Protein AF-A0A0S8KM81-F1 (afdb_monomer)

Secondary structure (DSSP, 8-state):
------------S-EEE----EE--GGG-GGGTBTTBTTEEEHHHHHHHHHHHSS---TTTSPPPSEEEEEEEETSS--GGG--TT--SS--SSHHHHHHHHHHHHHHH-TT-EEEEEES-----STTHHHHHHHHHTTSEEEES---EEEE-TTS-EEEEEE-SSSS--EEEEEESEEEEEE-EE--TTHHHHHHHHT--B-TTS-BS-TT--SSSTT-STTEEE-STTTS---HHHHHHHHHHHHHHHHHHHHHTT--

Sequence (260 aa):
MQDKTTESKIDIDSLVIATGYEPFDPKENASYSYGKSSNIITGIEAEQQLAATGKITRPSDGLRPKRIAFIQCVGSRTEEVYRRPEDTDYCSAVCCAYALRMAQLIKHQNNESEVTVFYMDIQKFGKGFDDFYKKCKNSINFIRSRPYEIKQDNEGKLIVKFAQKGPESQVSEQQFDMVVLSVGIRPAKDTTALAETLLVPIDEYGFLGFKGASSLPDLQQDGIFAAGACESPKDIQSCMAQAEAVSAAVIRSLFGKHQT

Foldseek 3Di:
DDPPDDDDDDDDQFAEAAVAFDWQDCVVVVQACPVVAQQEAALVVQVVCCVVPVDDARPVPRHRWQEEEEAPQRQELQDPVRDDPSHYNHDLQCLLPSLLVSLVSSCVVPVSRAYEYEAQDRHADDPCRVVSVVVSVVRYHYANWHFRHWDADPVGWIWTWTFHDDPDRDIDIDTTNHYYYSTHIAADPCLVVVCVVVVFDAEPRSATADHPDPADDRRPDSRYHYADPSRHNDDPVRRVVRVVVVVVVSVCSVVVVPPD

Mean predicted aligned error: 6.24 Å

Radius of gyration: 21.54 Å; Cα contacts (8 Å, |Δi|>4): 439; chains: 1; bounding box: 49×58×67 Å

Nearest PDB structures (foldseek):
  5odr-assembly1_A  TM=9.088E-01  e=2.818E-24  Methanothermococcus thermolithotrophicus DSM 2095
  6tjr-assembly1_B  TM=9.274E-01  e=1.123E-22  Hyphomicrobium denitrificans
  7bke-assembly1_a  TM=8.952E-01  e=4.078E-22  Methanospirillum hungatei JF-1
  7bkd-assembly1_a  TM=8.896E-01  e=1.625E-20  Methanospirillum hungatei JF-1
  1cl0-assembly1_A  TM=4.800E-01  e=1.491E-07  Escherichia coli

Structure (mmCIF, N/CA/C/O backbone):
data_AF-A0A0S8KM81-F1
#
_entry.id   AF-A0A0S8KM81-F1
#
loop_
_atom_site.group_PDB
_atom_site.id
_atom_site.type_symbol
_atom_site.label_atom_id
_atom_site.label_alt_id
_atom_site.label_comp_id
_atom_site.label_asym_id
_atom_site.label_entity_id
_atom_site.label_seq_id
_atom_site.pdbx_PDB_ins_code
_atom_site.Cartn_x
_atom_site.Cartn_y
_atom_site.Cartn_z
_atom_site.occupancy
_atom_site.B_iso_or_equiv
_atom_site.auth_seq_id
_atom_site.auth_comp_id
_atom_site.auth_asym_id
_atom_site.auth_atom_id
_atom_site.pdbx_PDB_model_num
ATOM 1 N N . MET A 1 1 ? 7.707 -35.105 -4.669 1.00 45.25 1 MET A N 1
ATOM 2 C CA . MET A 1 1 ? 7.724 -34.909 -6.133 1.00 45.25 1 MET A CA 1
ATOM 3 C C . MET A 1 1 ? 8.901 -34.001 -6.422 1.00 45.25 1 MET A C 1
ATOM 5 O O . MET A 1 1 ? 8.948 -32.928 -5.846 1.00 45.25 1 MET A O 1
ATOM 9 N N . GLN A 1 2 ? 9.905 -34.478 -7.158 1.00 46.97 2 GLN A N 1
ATOM 10 C CA . GLN A 1 2 ? 11.003 -33.624 -7.617 1.00 46.97 2 GLN A CA 1
ATOM 11 C C . GLN A 1 2 ? 10.457 -32.770 -8.759 1.00 46.97 2 GLN A C 1
ATOM 13 O O . GLN A 1 2 ? 10.073 -33.330 -9.788 1.00 46.97 2 GLN A O 1
ATOM 18 N N . ASP A 1 3 ? 10.383 -31.456 -8.558 1.00 53.12 3 ASP A N 1
ATOM 19 C CA . ASP A 1 3 ? 10.166 -30.512 -9.651 1.00 53.12 3 ASP A CA 1
ATOM 20 C C . ASP A 1 3 ? 11.296 -30.703 -10.662 1.00 53.12 3 ASP A C 1
ATOM 22 O O . ASP A 1 3 ? 12.470 -30.478 -10.367 1.00 53.12 3 ASP A O 1
ATOM 26 N N . LYS A 1 4 ? 10.954 -31.201 -11.852 1.00 62.72 4 LYS A N 1
ATOM 27 C CA . LYS A 1 4 ? 11.887 -31.226 -12.974 1.00 62.72 4 LYS A CA 1
ATOM 28 C C . LYS A 1 4 ? 11.953 -29.812 -13.529 1.00 62.72 4 LYS A C 1
ATOM 30 O O . LYS A 1 4 ? 11.092 -29.423 -14.312 1.00 62.72 4 LYS A O 1
ATOM 35 N N . THR A 1 5 ? 12.974 -29.066 -13.130 1.00 74.81 5 THR A N 1
ATOM 36 C CA . THR A 1 5 ? 13.323 -27.794 -13.760 1.00 74.81 5 THR A CA 1
ATOM 37 C C . THR A 1 5 ? 13.660 -28.053 -15.226 1.00 74.81 5 THR A C 1
ATOM 39 O O . THR A 1 5 ? 14.629 -28.744 -15.539 1.00 74.81 5 THR A O 1
ATOM 42 N N . THR A 1 6 ? 12.830 -27.553 -16.136 1.00 82.56 6 THR A N 1
ATOM 43 C CA . THR A 1 6 ? 13.118 -27.528 -17.573 1.00 82.56 6 THR A CA 1
ATOM 44 C C . THR A 1 6 ? 13.792 -26.214 -17.923 1.00 82.56 6 THR A C 1
ATOM 46 O O . THR A 1 6 ? 13.197 -25.153 -17.751 1.00 82.56 6 THR A O 1
ATOM 49 N N . GLU A 1 7 ? 15.019 -26.289 -18.430 1.00 87.44 7 GLU A N 1
ATOM 50 C CA . GLU A 1 7 ? 15.740 -25.141 -18.975 1.00 87.44 7 GLU A CA 1
ATOM 51 C C . GLU A 1 7 ? 15.382 -24.946 -20.454 1.00 87.44 7 GLU A C 1
ATOM 53 O O . GLU A 1 7 ? 15.313 -25.905 -21.225 1.00 87.44 7 GLU A O 1
ATOM 58 N N . SER A 1 8 ? 15.167 -23.695 -20.861 1.00 89.69 8 SER A N 1
ATOM 59 C CA . SER A 1 8 ? 14.946 -23.316 -22.257 1.00 89.69 8 SER A CA 1
ATOM 60 C C . SER A 1 8 ? 15.785 -22.094 -22.603 1.00 89.69 8 SER A C 1
ATOM 62 O O . SER A 1 8 ? 15.778 -21.114 -21.860 1.00 89.69 8 SER A O 1
ATOM 64 N N . LYS A 1 9 ? 16.469 -22.134 -23.747 1.00 93.12 9 LYS A N 1
ATOM 65 C CA . LYS A 1 9 ? 17.202 -20.987 -24.287 1.00 93.12 9 LYS A CA 1
ATOM 66 C C . LYS A 1 9 ? 16.287 -20.182 -25.211 1.00 93.12 9 LYS A C 1
ATOM 68 O O . LYS A 1 9 ? 15.673 -20.759 -26.106 1.00 93.12 9 LYS A O 1
ATOM 73 N N . ILE A 1 10 ? 16.218 -18.871 -24.998 1.00 93.50 10 ILE A N 1
ATOM 74 C CA . ILE A 1 10 ? 15.471 -17.930 -25.838 1.00 93.50 10 ILE A CA 1
ATOM 75 C C . ILE A 1 10 ? 16.447 -16.837 -26.267 1.00 93.50 10 ILE A C 1
ATOM 77 O O . ILE A 1 10 ? 17.023 -16.163 -25.415 1.00 93.50 10 ILE A O 1
ATOM 81 N N . ASP A 1 11 ? 16.644 -16.683 -27.574 1.00 93.44 11 ASP A N 1
ATOM 82 C CA . ASP A 1 11 ? 17.423 -15.577 -28.126 1.00 93.44 11 ASP A CA 1
ATOM 83 C C . ASP A 1 11 ? 16.504 -14.346 -28.237 1.00 93.44 11 ASP A C 1
ATOM 85 O O . ASP A 1 11 ? 15.417 -14.430 -28.813 1.00 93.44 11 ASP A O 1
ATOM 89 N N . ILE A 1 12 ? 16.910 -13.224 -27.634 1.00 92.06 12 ILE A N 1
ATOM 90 C CA . ILE A 1 12 ? 16.132 -11.978 -27.580 1.00 92.06 12 ILE A CA 1
ATOM 91 C C . ILE A 1 12 ? 16.999 -10.778 -27.9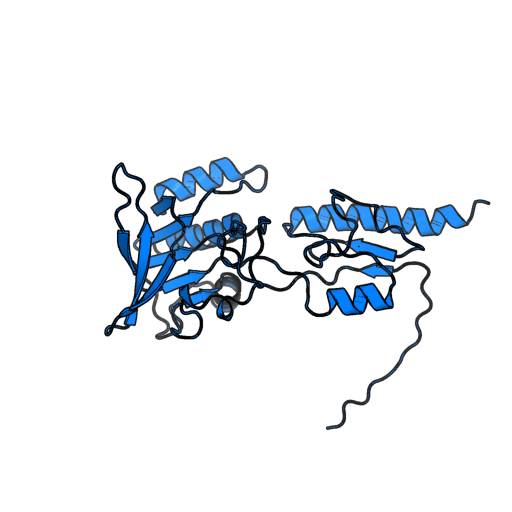67 1.00 92.06 12 ILE A C 1
ATOM 93 O O . ILE A 1 12 ? 18.167 -10.704 -27.593 1.00 92.06 12 ILE A O 1
ATOM 97 N N . ASP A 1 13 ? 16.404 -9.811 -28.663 1.00 89.75 13 ASP A N 1
ATOM 98 C CA . ASP A 1 13 ? 17.058 -8.541 -29.016 1.00 89.75 13 ASP A CA 1
ATOM 99 C C . ASP A 1 13 ? 16.840 -7.444 -27.963 1.00 89.75 13 ASP A C 1
ATOM 101 O O . ASP A 1 13 ? 17.523 -6.415 -27.953 1.00 89.75 13 ASP A O 1
ATOM 105 N N . SER A 1 14 ? 15.826 -7.608 -27.110 1.00 90.75 14 SER A N 1
ATOM 106 C CA . SER A 1 14 ? 15.482 -6.671 -26.042 1.00 90.75 14 SER A CA 1
ATOM 107 C C . SER A 1 14 ? 14.722 -7.363 -24.911 1.00 90.75 14 SER A C 1
ATOM 109 O O . SER A 1 14 ? 13.986 -8.322 -25.145 1.00 90.75 14 SER A O 1
ATOM 111 N N . LEU A 1 15 ? 14.871 -6.842 -23.692 1.00 91.94 15 LEU A N 1
ATOM 112 C CA . LEU A 1 15 ? 14.248 -7.347 -22.468 1.00 91.94 15 LEU A CA 1
ATOM 113 C C . LEU A 1 15 ? 13.475 -6.227 -21.767 1.00 91.94 15 LEU A C 1
ATOM 115 O O . LEU A 1 15 ? 14.030 -5.162 -21.522 1.00 91.94 15 LEU A O 1
ATOM 119 N N . VAL A 1 16 ? 12.217 -6.473 -21.395 1.00 92.50 16 VAL A N 1
ATOM 120 C CA . VAL A 1 16 ? 11.418 -5.543 -20.580 1.00 92.50 16 VAL A CA 1
ATOM 121 C C . VAL A 1 16 ? 11.161 -6.158 -19.210 1.00 92.50 16 VAL A C 1
ATOM 123 O O . VAL A 1 16 ? 10.524 -7.205 -19.102 1.00 92.50 16 VAL A O 1
ATOM 126 N N . ILE A 1 17 ? 11.626 -5.489 -18.160 1.00 93.12 17 ILE A N 1
ATOM 127 C CA . ILE A 1 17 ? 11.404 -5.868 -16.770 1.00 93.12 17 ILE A CA 1
ATOM 128 C C . ILE A 1 17 ? 10.133 -5.175 -16.275 1.00 93.12 17 ILE A C 1
ATOM 130 O O . ILE A 1 17 ? 10.083 -3.956 -16.148 1.00 93.12 17 ILE A O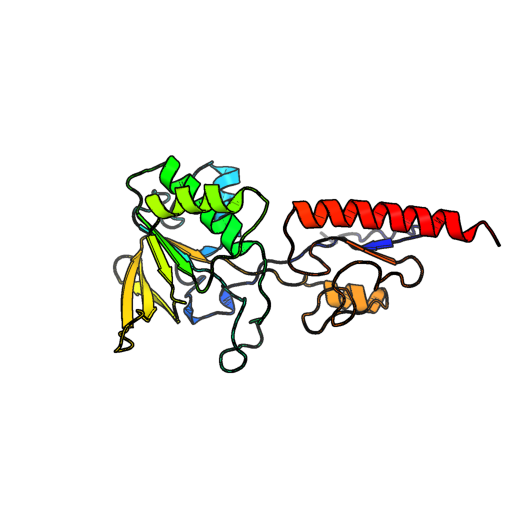 1
ATOM 134 N N . ALA A 1 18 ? 9.096 -5.960 -15.994 1.00 94.19 18 ALA A N 1
ATOM 135 C CA . ALA A 1 18 ? 7.820 -5.479 -15.461 1.00 94.19 18 ALA A CA 1
ATOM 136 C C . ALA A 1 18 ? 7.367 -6.344 -14.273 1.00 94.19 18 ALA A C 1
ATOM 138 O O . ALA A 1 18 ? 6.208 -6.742 -14.169 1.00 94.19 18 ALA A O 1
ATOM 139 N N . THR A 1 19 ? 8.308 -6.674 -13.383 1.00 95.00 19 THR A N 1
ATOM 140 C CA . THR A 1 19 ? 8.118 -7.593 -12.244 1.00 95.00 19 THR A CA 1
ATOM 141 C C . THR A 1 19 ? 7.256 -7.017 -11.119 1.00 95.00 19 THR A C 1
ATOM 143 O O . THR A 1 19 ? 6.877 -7.738 -10.199 1.00 95.00 19 THR A O 1
ATOM 146 N N . GLY A 1 20 ? 6.891 -5.737 -11.203 1.00 94.69 20 GLY A N 1
ATOM 147 C CA . GLY A 1 20 ? 5.966 -5.109 -10.271 1.00 94.69 20 GLY A CA 1
ATOM 148 C C . GLY A 1 20 ? 6.594 -4.844 -8.906 1.00 94.69 20 GLY A C 1
ATOM 149 O O . GLY A 1 20 ? 7.664 -4.251 -8.819 1.00 94.69 20 GLY A O 1
ATOM 150 N N . TYR A 1 21 ? 5.874 -5.196 -7.845 1.00 95.94 21 TYR A N 1
ATOM 151 C CA . TYR A 1 21 ? 6.196 -4.802 -6.478 1.00 95.94 21 TYR A CA 1
ATOM 152 C C . TYR A 1 21 ? 5.656 -5.809 -5.458 1.00 95.94 21 TYR A C 1
ATOM 154 O O . TYR A 1 21 ? 4.810 -6.640 -5.788 1.00 95.94 21 TYR A O 1
ATOM 162 N N . GLU A 1 22 ? 6.071 -5.666 -4.199 1.00 95.81 22 GLU A N 1
ATOM 163 C CA . GLU A 1 22 ? 5.476 -6.364 -3.057 1.00 95.81 22 GLU A CA 1
ATOM 164 C C . GLU A 1 22 ? 4.865 -5.386 -2.040 1.00 95.81 22 GLU A C 1
ATOM 166 O O . GLU A 1 22 ? 5.382 -4.282 -1.840 1.00 95.81 22 GLU A O 1
ATOM 171 N N . PRO A 1 23 ? 3.740 -5.733 -1.390 1.00 95.94 23 PRO A N 1
ATOM 172 C CA . PRO A 1 23 ? 3.225 -4.934 -0.287 1.00 95.94 23 PRO A CA 1
ATOM 173 C C . PRO A 1 23 ? 4.174 -5.022 0.913 1.00 95.94 23 PRO A C 1
ATOM 175 O O . PRO A 1 23 ? 4.684 -6.091 1.234 1.00 95.94 23 PRO A O 1
ATOM 178 N N . PHE A 1 24 ? 4.361 -3.906 1.615 1.00 95.62 24 PHE A N 1
ATOM 179 C CA . PHE A 1 24 ? 5.051 -3.894 2.905 1.00 95.62 24 PHE A CA 1
ATOM 180 C C . PHE A 1 24 ? 4.386 -4.868 3.894 1.00 95.62 24 PHE A C 1
ATOM 182 O O . PHE A 1 24 ? 3.161 -4.822 4.042 1.00 95.62 24 PHE A O 1
ATOM 189 N N . ASP A 1 25 ? 5.174 -5.698 4.590 1.00 94.62 25 ASP A N 1
ATOM 190 C CA . ASP A 1 25 ? 4.676 -6.601 5.635 1.00 94.62 25 ASP A CA 1
ATOM 191 C C . ASP A 1 25 ? 4.553 -5.848 6.975 1.00 94.62 25 ASP A C 1
ATOM 193 O O . ASP A 1 25 ? 5.555 -5.546 7.626 1.00 94.62 25 ASP A O 1
ATOM 197 N N . PRO A 1 26 ? 3.331 -5.565 7.469 1.00 93.56 26 PRO A N 1
ATOM 198 C CA . PRO A 1 26 ? 3.171 -4.860 8.730 1.00 93.56 26 PRO A CA 1
ATOM 199 C C . PRO A 1 26 ? 3.613 -5.654 9.960 1.00 93.56 26 PRO A C 1
ATOM 201 O O . PRO A 1 26 ? 3.628 -5.067 11.042 1.00 93.56 26 PRO A O 1
ATOM 204 N N . LYS A 1 27 ? 3.973 -6.944 9.845 1.00 92.06 27 LYS A N 1
ATOM 205 C CA . LYS A 1 27 ? 4.568 -7.704 10.961 1.00 92.06 27 LYS A CA 1
ATOM 206 C C . LYS A 1 27 ? 5.894 -7.107 11.411 1.00 92.06 27 LYS A C 1
ATOM 208 O O . LYS A 1 27 ? 6.229 -7.213 12.588 1.00 92.06 27 LYS A O 1
ATOM 213 N N . GLU A 1 28 ? 6.603 -6.451 10.500 1.00 86.06 28 GLU A N 1
ATOM 214 C CA . GLU A 1 28 ? 7.842 -5.732 10.792 1.00 86.06 28 GLU A CA 1
ATOM 215 C C . GLU A 1 28 ? 7.558 -4.556 11.754 1.00 86.06 28 GLU A C 1
ATOM 217 O O . GLU A 1 28 ? 8.336 -4.255 12.656 1.00 86.06 28 GLU A O 1
ATOM 222 N N . ASN A 1 29 ? 6.342 -3.992 11.709 1.00 84.12 29 ASN A N 1
ATOM 223 C CA . ASN A 1 29 ? 5.883 -2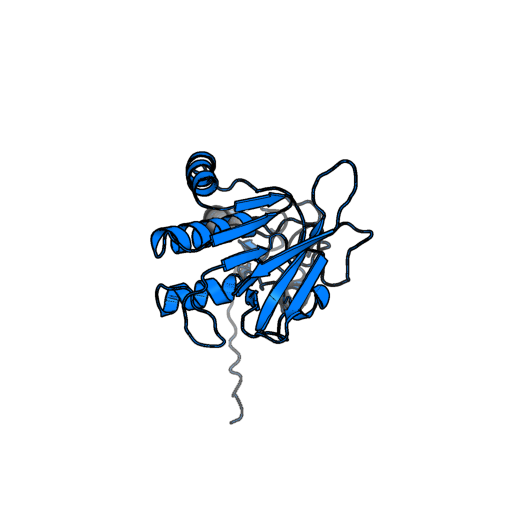.968 12.641 1.00 84.12 29 ASN A CA 1
ATOM 224 C C . ASN A 1 29 ? 5.112 -3.535 13.850 1.00 84.12 29 ASN A C 1
ATOM 226 O O . ASN A 1 29 ? 3.876 -3.538 13.887 1.00 84.12 29 ASN A O 1
ATOM 230 N N . ALA A 1 30 ? 5.843 -3.892 14.909 1.00 82.88 30 ALA A N 1
ATOM 231 C CA . ALA A 1 30 ? 5.258 -4.418 16.147 1.00 82.88 30 ALA A CA 1
ATOM 232 C C . ALA A 1 30 ? 4.187 -3.510 16.796 1.00 82.88 30 ALA A C 1
ATOM 234 O O . ALA A 1 30 ? 3.270 -4.024 17.443 1.00 82.88 30 ALA A O 1
ATOM 235 N N . SER A 1 31 ? 4.265 -2.185 16.611 1.00 86.00 31 SER A N 1
ATOM 236 C CA . SER A 1 31 ? 3.341 -1.212 17.214 1.00 86.00 31 SER A CA 1
ATOM 237 C C . SER A 1 31 ? 1.919 -1.283 16.654 1.00 86.00 31 SER A C 1
ATOM 239 O O . SER A 1 31 ? 0.980 -0.830 17.308 1.00 86.00 31 SER A O 1
ATOM 241 N N . TYR A 1 32 ? 1.735 -1.852 15.460 1.00 92.75 32 TYR A N 1
ATOM 242 C CA . TYR A 1 32 ? 0.411 -2.039 14.861 1.00 92.75 32 TYR A CA 1
ATOM 243 C C . TYR A 1 32 ? -0.214 -3.395 15.165 1.00 92.75 32 TYR A C 1
ATOM 245 O O . TYR A 1 32 ? -1.344 -3.628 14.751 1.00 92.75 32 TYR A O 1
ATOM 253 N N . SER A 1 33 ? 0.466 -4.262 15.923 1.00 92.50 33 SER A N 1
ATOM 254 C CA . SER A 1 33 ? -0.074 -5.547 16.391 1.00 92.50 33 SER A CA 1
ATOM 255 C C . SER A 1 33 ? -0.640 -6.444 15.276 1.00 92.50 33 SER A C 1
ATOM 257 O O . SER A 1 33 ? -1.460 -7.326 15.539 1.00 92.50 33 SER A O 1
ATOM 259 N N . TYR A 1 34 ? -0.198 -6.251 14.031 1.00 95.56 34 TYR A N 1
ATOM 260 C CA . TYR A 1 34 ? -0.611 -7.080 12.906 1.00 95.56 34 TYR A CA 1
ATOM 261 C C . TYR A 1 34 ? -0.168 -8.533 13.131 1.00 95.56 34 TYR A C 1
ATOM 263 O O . TYR A 1 34 ? 0.930 -8.795 13.623 1.00 95.56 34 TYR A O 1
ATOM 271 N N . GLY A 1 35 ? -1.064 -9.483 12.860 1.00 93.19 35 GLY A N 1
ATOM 272 C CA . GLY A 1 35 ? -0.881 -10.899 13.198 1.00 93.19 35 GLY A CA 1
ATOM 273 C C . GLY A 1 35 ? -1.161 -11.269 14.664 1.00 93.19 35 GLY A C 1
ATOM 274 O O . GLY A 1 35 ? -1.281 -12.455 14.956 1.00 93.19 35 GLY A O 1
ATOM 275 N N . LYS A 1 36 ? -1.320 -10.300 15.581 1.00 92.81 36 LYS A N 1
ATOM 276 C CA . LYS A 1 36 ? -1.772 -10.562 16.967 1.00 92.81 36 LYS A CA 1
ATOM 277 C C . LYS A 1 36 ? -3.294 -10.540 17.106 1.00 92.81 36 LYS A C 1
ATOM 279 O O . LYS A 1 36 ? -3.831 -11.175 18.005 1.00 92.81 36 LYS A O 1
ATOM 284 N N . SER A 1 37 ? -3.975 -9.820 16.217 1.00 93.44 37 SER A N 1
ATOM 285 C CA . SER A 1 37 ? -5.433 -9.784 16.118 1.00 93.44 37 SER A CA 1
ATOM 286 C C . SER A 1 37 ? -5.863 -10.080 14.689 1.00 93.44 37 SER A C 1
ATOM 288 O O . SER A 1 37 ? -5.323 -9.492 13.754 1.00 93.44 37 SER A O 1
ATOM 290 N N . SER A 1 38 ? -6.864 -10.942 14.513 1.00 95.19 38 SER A N 1
ATOM 291 C CA . SER A 1 38 ? -7.424 -11.259 13.194 1.00 95.19 38 SER A CA 1
ATOM 292 C C . SER A 1 38 ? -8.226 -10.107 12.582 1.00 95.19 38 SER A C 1
ATOM 294 O O . SER A 1 38 ? -8.454 -10.098 11.379 1.00 95.19 38 SER A O 1
ATOM 296 N N . ASN A 1 39 ? -8.630 -9.112 13.381 1.00 97.25 39 ASN A N 1
ATOM 297 C CA . ASN A 1 39 ? -9.385 -7.947 12.905 1.00 97.25 39 ASN A CA 1
ATOM 298 C C . ASN A 1 39 ? -8.500 -6.771 12.465 1.00 97.25 39 ASN A C 1
ATOM 300 O O . ASN A 1 39 ? -9.017 -5.703 12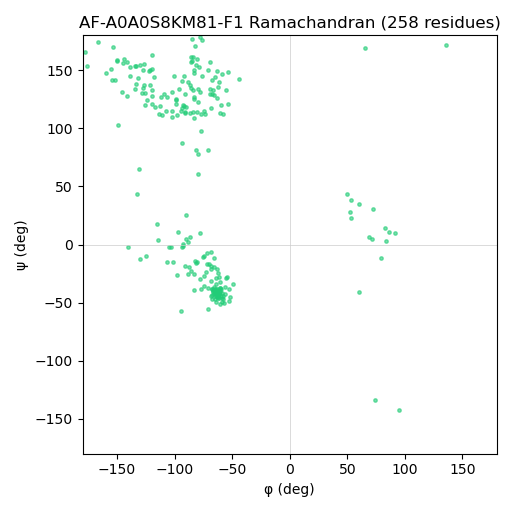.128 1.00 97.25 39 ASN A O 1
ATOM 304 N N . ILE A 1 40 ? -7.178 -6.956 12.465 1.00 98.12 40 ILE A N 1
ATOM 305 C CA . ILE A 1 40 ? -6.223 -6.031 11.856 1.00 98.12 40 ILE A CA 1
ATOM 306 C C . ILE A 1 40 ? -5.808 -6.652 10.528 1.00 98.12 40 ILE A C 1
ATOM 308 O O . ILE A 1 40 ? -5.100 -7.655 10.517 1.00 98.12 40 ILE A O 1
ATOM 312 N N . ILE A 1 41 ? -6.248 -6.052 9.426 1.00 98.06 41 ILE A N 1
ATOM 313 C CA . ILE A 1 41 ? -5.916 -6.510 8.076 1.00 98.06 41 ILE A CA 1
ATOM 314 C C . ILE A 1 41 ? -5.187 -5.422 7.300 1.00 98.06 41 ILE A C 1
ATOM 316 O O . ILE A 1 41 ? -5.232 -4.242 7.643 1.00 98.06 41 ILE A O 1
ATOM 320 N N . THR A 1 42 ? -4.531 -5.805 6.225 1.00 98.50 42 THR A N 1
ATOM 321 C CA . THR A 1 42 ? -3.935 -4.907 5.243 1.00 98.50 42 THR A CA 1
ATOM 322 C C . THR A 1 42 ? -4.960 -4.453 4.208 1.00 98.50 42 THR A C 1
ATOM 324 O O . THR A 1 42 ? -6.000 -5.078 3.993 1.00 98.50 42 THR A O 1
ATOM 327 N N . GLY A 1 43 ? -4.652 -3.356 3.515 1.00 97.75 43 GLY A N 1
ATOM 328 C CA . GLY A 1 43 ? -5.444 -2.905 2.373 1.00 97.75 43 GLY A CA 1
ATOM 329 C C . GLY A 1 43 ? -5.572 -3.975 1.284 1.00 97.75 43 GLY A C 1
ATOM 330 O O . GLY A 1 43 ? -6.643 -4.109 0.707 1.00 97.75 43 GLY A O 1
ATOM 331 N N . ILE A 1 44 ? -4.529 -4.778 1.040 1.00 96.69 44 ILE A N 1
ATOM 332 C CA . ILE A 1 44 ? -4.578 -5.832 0.018 1.00 96.69 44 ILE A CA 1
ATOM 333 C C . ILE A 1 44 ? -5.483 -7.002 0.430 1.00 96.69 44 ILE A C 1
ATOM 335 O O . ILE A 1 44 ? -6.242 -7.496 -0.398 1.00 96.69 44 ILE A O 1
ATOM 339 N N . GLU A 1 45 ? -5.496 -7.388 1.708 1.00 97.88 45 GLU A N 1
ATOM 340 C CA . GLU A 1 45 ? -6.441 -8.387 2.230 1.00 97.88 45 GLU A CA 1
ATOM 341 C C . GLU A 1 45 ? -7.889 -7.877 2.172 1.00 97.88 45 GLU A C 1
ATOM 343 O O . GLU A 1 45 ? -8.802 -8.625 1.820 1.00 97.88 45 GLU A O 1
ATOM 348 N N . ALA A 1 46 ? -8.107 -6.585 2.445 1.00 97.56 46 ALA A N 1
ATOM 349 C CA . ALA A 1 46 ? -9.418 -5.954 2.296 1.00 97.56 46 ALA A CA 1
ATOM 350 C C . ALA A 1 46 ? -9.895 -5.980 0.832 1.00 97.56 46 ALA A C 1
ATOM 352 O O . ALA A 1 46 ? -11.048 -6.320 0.560 1.00 97.56 46 ALA A O 1
ATOM 353 N N . GLU A 1 47 ? -9.009 -5.668 -0.119 1.00 96.62 47 GLU A N 1
ATOM 354 C CA . GLU A 1 47 ? -9.291 -5.766 -1.557 1.00 96.62 47 GLU A CA 1
ATOM 355 C C . GLU A 1 47 ? -9.604 -7.204 -1.983 1.00 96.62 47 GLU A C 1
ATOM 357 O O . GLU A 1 47 ? -10.563 -7.426 -2.719 1.00 96.62 47 GLU A O 1
ATOM 362 N N . GLN A 1 48 ? -8.857 -8.196 -1.492 1.00 96.69 48 GLN A N 1
ATOM 363 C CA . GLN A 1 48 ? -9.127 -9.611 -1.767 1.00 96.69 48 GLN A CA 1
ATOM 364 C C . GLN A 1 48 ? -10.506 -10.034 -1.245 1.00 96.69 48 GLN A C 1
ATOM 366 O O . GLN A 1 48 ? -11.259 -10.706 -1.952 1.00 96.69 48 GLN A O 1
ATOM 371 N N . GLN A 1 49 ? -10.880 -9.597 -0.040 1.00 95.44 49 GLN A N 1
ATOM 372 C CA . GLN A 1 49 ? -12.201 -9.864 0.526 1.00 95.44 49 GLN A CA 1
ATOM 373 C C . GLN A 1 49 ? -13.320 -9.220 -0.307 1.00 95.44 49 GLN A C 1
ATOM 375 O O . GLN A 1 49 ? -14.340 -9.861 -0.588 1.00 95.44 49 GLN A O 1
ATOM 380 N N . LEU A 1 50 ? -13.114 -7.975 -0.745 1.00 94.50 50 LEU A N 1
ATOM 381 C CA . LEU A 1 50 ? -14.026 -7.264 -1.638 1.00 94.50 50 LEU A CA 1
ATOM 382 C C . LEU A 1 50 ? -14.149 -7.949 -2.999 1.00 94.50 50 LEU A C 1
ATOM 384 O O . LEU A 1 50 ? -15.261 -8.081 -3.501 1.00 94.50 50 LEU A O 1
ATOM 388 N N . ALA A 1 51 ? -13.047 -8.411 -3.584 1.00 94.88 51 ALA A N 1
ATOM 389 C CA . ALA A 1 51 ? -13.058 -9.122 -4.857 1.00 94.88 51 ALA A CA 1
ATOM 390 C C . ALA A 1 51 ? -13.809 -10.458 -4.753 1.00 94.88 51 ALA A C 1
ATOM 392 O O . ALA A 1 51 ? -14.586 -10.799 -5.641 1.00 94.88 51 ALA A O 1
ATOM 393 N N . ALA A 1 52 ? -13.619 -11.191 -3.653 1.00 95.38 52 ALA A N 1
ATOM 394 C CA . ALA A 1 52 ? -14.232 -12.500 -3.453 1.00 95.38 52 ALA A CA 1
ATOM 395 C C . ALA A 1 52 ? -15.720 -12.429 -3.073 1.00 95.38 52 ALA A C 1
ATOM 397 O O . ALA A 1 52 ? -16.512 -13.265 -3.499 1.00 95.38 52 ALA A O 1
ATOM 398 N N . THR A 1 53 ? -16.112 -11.458 -2.243 1.00 92.75 53 THR A N 1
ATOM 399 C CA . THR A 1 53 ? -17.445 -11.447 -1.601 1.00 92.75 53 THR A CA 1
ATOM 400 C C . THR A 1 53 ? -18.251 -10.175 -1.848 1.00 92.75 53 THR A C 1
ATOM 402 O O . THR A 1 53 ? -19.428 -10.096 -1.485 1.00 92.75 53 THR A O 1
ATOM 405 N N . GLY A 1 54 ? -17.623 -9.148 -2.419 1.00 91.69 54 GLY A N 1
ATOM 406 C CA . GLY A 1 54 ? -18.203 -7.822 -2.582 1.00 91.69 54 GLY A CA 1
ATOM 407 C C . GLY A 1 54 ? -18.399 -7.056 -1.274 1.00 91.69 54 GLY A C 1
ATOM 408 O O . GLY A 1 54 ? -19.028 -6.004 -1.309 1.00 91.69 54 GLY A O 1
ATOM 409 N N . LYS A 1 55 ? -17.938 -7.551 -0.117 1.00 91.06 55 LYS A N 1
ATOM 410 C CA . LYS A 1 55 ? -18.197 -6.950 1.204 1.00 91.06 55 LYS A CA 1
ATOM 411 C C . LYS A 1 55 ? -16.942 -6.979 2.072 1.00 91.06 55 LYS A C 1
ATOM 413 O O . LYS A 1 55 ? -16.124 -7.877 1.934 1.00 91.06 55 LYS A O 1
ATOM 418 N N . ILE A 1 56 ? -16.838 -6.028 3.002 1.00 93.88 56 ILE A N 1
ATOM 419 C CA . ILE A 1 56 ? -15.838 -6.070 4.076 1.00 93.88 56 ILE A CA 1
ATOM 420 C C . ILE A 1 56 ? -16.492 -6.609 5.348 1.00 93.88 56 ILE A C 1
ATOM 422 O O . ILE A 1 56 ? -17.515 -6.085 5.804 1.00 93.88 56 ILE A O 1
ATOM 426 N N . THR A 1 57 ? -15.905 -7.657 5.918 1.00 95.31 57 THR A N 1
ATOM 427 C CA . THR A 1 57 ? -16.331 -8.265 7.184 1.00 95.31 57 THR A CA 1
ATOM 428 C C . THR A 1 57 ? -15.130 -8.538 8.076 1.00 95.31 57 THR A C 1
ATOM 430 O O . THR A 1 57 ? -14.011 -8.723 7.600 1.00 95.31 57 THR A O 1
ATOM 433 N N . ARG A 1 58 ? -15.359 -8.563 9.389 1.00 95.62 58 ARG A N 1
ATOM 434 C CA . ARG A 1 58 ? -14.335 -8.927 10.364 1.00 95.62 58 ARG A CA 1
ATOM 435 C C . ARG A 1 58 ? -13.891 -10.376 10.145 1.00 95.62 58 ARG A C 1
ATOM 437 O O . ARG A 1 58 ? -14.750 -11.260 10.180 1.00 95.62 58 ARG A O 1
ATOM 444 N N . PRO A 1 59 ? -12.589 -10.657 9.982 1.00 95.19 59 PRO A N 1
ATOM 445 C CA . PRO A 1 59 ? -12.115 -12.032 9.851 1.00 95.19 59 PRO A CA 1
ATOM 446 C C . PRO A 1 59 ? -12.381 -12.896 11.089 1.00 95.19 59 PRO A C 1
ATOM 448 O O . PRO A 1 59 ? -12.485 -14.111 10.958 1.00 95.19 59 PRO A O 1
ATOM 451 N N . SER A 1 60 ? -12.518 -12.300 12.281 1.00 95.38 60 SER A N 1
ATOM 452 C CA . SER A 1 60 ? -12.750 -13.059 13.517 1.00 95.38 60 SER A CA 1
ATOM 453 C C . SER A 1 60 ? -14.097 -13.786 13.569 1.00 95.38 60 SER A C 1
ATOM 455 O O . SER A 1 60 ? -14.181 -14.856 14.160 1.00 95.38 60 SER A O 1
ATOM 457 N N . ASP A 1 61 ? -15.159 -13.183 13.024 1.00 94.62 61 ASP A N 1
ATOM 458 C CA . ASP A 1 61 ? -16.544 -13.653 13.197 1.00 94.62 61 ASP A CA 1
ATOM 459 C C . ASP A 1 61 ? -17.414 -13.540 11.930 1.00 94.62 61 ASP A C 1
ATOM 461 O O . ASP A 1 61 ? -18.579 -13.935 11.940 1.00 94.62 61 ASP A O 1
ATOM 465 N N . GLY A 1 62 ? -16.878 -12.999 10.832 1.00 94.44 62 GLY A N 1
ATOM 466 C CA . GLY A 1 62 ? -17.594 -12.810 9.571 1.00 94.44 62 GLY A CA 1
ATOM 467 C C . GLY A 1 62 ? -18.659 -11.710 9.601 1.00 94.44 62 GLY A C 1
ATOM 468 O O . GLY A 1 62 ? -19.361 -11.510 8.606 1.00 94.44 62 GLY A O 1
ATOM 469 N N . LEU A 1 63 ? -18.793 -10.968 10.702 1.00 94.00 63 LEU A N 1
ATOM 470 C CA . LEU A 1 63 ? -19.794 -9.917 10.841 1.00 94.00 63 LEU A CA 1
ATOM 471 C C . LEU A 1 63 ? -19.299 -8.592 10.255 1.00 94.00 63 LEU A C 1
ATOM 473 O O . LEU A 1 63 ? -18.103 -8.320 10.134 1.00 94.00 63 LEU A O 1
ATOM 477 N N . ARG A 1 64 ? -20.243 -7.713 9.906 1.00 93.62 64 ARG A N 1
ATOM 478 C CA . ARG A 1 64 ? -19.911 -6.362 9.443 1.00 93.62 64 ARG A CA 1
ATOM 479 C C . ARG A 1 64 ? -19.345 -5.524 10.600 1.00 93.62 64 ARG A C 1
ATOM 481 O O . ARG A 1 64 ? -19.983 -5.448 11.656 1.00 93.62 64 ARG A O 1
ATOM 488 N N . PRO A 1 65 ? -18.187 -4.867 10.426 1.00 95.00 65 PRO A N 1
ATOM 489 C CA . PRO A 1 65 ? -17.683 -3.916 11.408 1.00 95.00 65 PRO A CA 1
ATOM 490 C C . PRO A 1 65 ? -18.554 -2.650 11.447 1.00 95.00 65 PRO A C 1
ATOM 492 O O . PRO A 1 65 ? -18.907 -2.084 10.408 1.00 95.00 65 PRO A O 1
ATOM 495 N N . LYS A 1 66 ? -18.912 -2.204 12.657 1.00 96.19 66 LYS A N 1
ATOM 496 C CA . LYS A 1 66 ? -19.623 -0.939 12.877 1.00 96.19 66 LYS A CA 1
ATOM 497 C C . LYS A 1 66 ? -18.639 0.224 12.906 1.00 96.19 66 LYS A C 1
ATOM 499 O O . LYS A 1 66 ? -18.946 1.261 12.339 1.00 96.19 66 LYS A O 1
ATOM 504 N N . ARG A 1 67 ? -17.461 0.038 13.512 1.00 98.06 67 ARG A N 1
ATOM 505 C CA . ARG A 1 67 ? -16.395 1.051 13.605 1.00 98.06 67 ARG A CA 1
ATOM 506 C C . ARG A 1 67 ? -15.116 0.554 12.942 1.00 98.06 67 ARG A C 1
ATOM 508 O O . ARG A 1 67 ? -14.578 -0.475 13.349 1.00 98.06 67 ARG A O 1
ATOM 515 N N . ILE A 1 68 ? -14.631 1.274 11.933 1.00 98.38 68 ILE A N 1
ATOM 516 C CA . ILE A 1 68 ? -13.497 0.864 11.093 1.00 98.38 68 ILE A CA 1
ATOM 517 C C . ILE A 1 68 ? -12.467 1.987 11.049 1.00 98.38 68 ILE A C 1
ATOM 519 O O . ILE A 1 68 ? -12.813 3.131 10.749 1.00 98.38 68 ILE A O 1
ATOM 523 N N . ALA A 1 69 ? -11.203 1.656 11.293 1.00 98.62 69 ALA A N 1
ATOM 524 C CA . ALA A 1 69 ? -10.093 2.591 11.147 1.00 98.62 69 ALA A CA 1
ATOM 525 C C . ALA A 1 69 ? -9.223 2.233 9.939 1.00 98.62 69 ALA A C 1
ATOM 527 O O . ALA A 1 69 ? -8.752 1.108 9.831 1.00 98.62 69 ALA A O 1
ATOM 528 N N . PHE A 1 70 ? -8.947 3.201 9.069 1.00 98.62 70 PHE A N 1
ATOM 529 C CA . PHE A 1 70 ? -7.894 3.115 8.060 1.00 98.62 70 PHE A CA 1
ATOM 530 C C . PHE A 1 70 ? -6.658 3.857 8.558 1.00 98.62 70 PHE A C 1
ATOM 532 O O . PHE A 1 70 ? -6.736 5.051 8.854 1.00 98.62 70 PHE A O 1
ATOM 539 N N . ILE A 1 71 ? -5.513 3.177 8.614 1.00 98.31 71 ILE A N 1
ATOM 540 C CA . ILE A 1 71 ? -4.237 3.782 9.014 1.00 98.31 71 ILE A CA 1
ATOM 541 C C . ILE A 1 71 ? -3.406 4.041 7.763 1.00 98.31 71 ILE A C 1
ATOM 543 O O . ILE A 1 71 ? -3.035 3.094 7.073 1.00 98.31 71 ILE A O 1
ATOM 547 N N . GLN A 1 72 ? -3.137 5.309 7.446 1.00 97.94 72 GLN A N 1
ATOM 548 C CA . GLN A 1 72 ? -2.320 5.681 6.291 1.00 97.94 72 GLN A CA 1
ATOM 549 C C . GLN A 1 72 ? -0.820 5.562 6.573 1.00 97.94 72 GLN A C 1
ATOM 551 O O . GLN A 1 72 ? -0.380 5.643 7.718 1.00 97.94 72 GLN A O 1
ATOM 556 N N . CYS A 1 73 ? -0.035 5.469 5.495 1.00 96.00 73 CYS A N 1
ATOM 557 C CA . CYS A 1 73 ? 1.433 5.496 5.531 1.00 96.00 73 CYS A CA 1
ATOM 558 C C . CYS A 1 73 ? 2.058 4.357 6.363 1.00 96.00 73 CYS A C 1
ATOM 560 O O . CYS A 1 73 ? 3.085 4.546 7.013 1.00 96.00 73 CYS A O 1
ATOM 562 N N . VAL A 1 74 ? 1.454 3.165 6.354 1.00 95.62 74 VAL A N 1
ATOM 563 C CA . VAL A 1 74 ? 2.027 1.997 7.036 1.00 95.62 74 VAL A CA 1
ATOM 564 C C . VAL A 1 74 ? 3.216 1.493 6.215 1.00 95.62 74 VAL A C 1
ATOM 566 O O . VAL A 1 74 ? 3.037 1.043 5.086 1.00 95.62 74 VAL A O 1
ATOM 569 N N . GLY A 1 75 ? 4.430 1.624 6.755 1.00 93.50 75 GLY A N 1
ATOM 570 C CA . GLY A 1 75 ? 5.669 1.349 6.019 1.00 93.50 75 GLY A CA 1
ATOM 571 C C . GLY A 1 75 ? 5.987 2.412 4.958 1.00 93.50 75 GLY A C 1
ATOM 572 O O . GLY A 1 75 ? 6.526 2.100 3.901 1.00 93.50 75 GLY A O 1
ATOM 573 N N . SER A 1 76 ? 5.599 3.673 5.143 1.00 94.75 76 SER A N 1
ATOM 574 C CA . SER A 1 76 ? 5.960 4.763 4.221 1.00 94.75 76 SER A CA 1
ATOM 575 C C . SER A 1 76 ? 6.054 6.089 4.960 1.00 94.75 76 SER A C 1
ATOM 577 O O . SER A 1 76 ? 5.406 6.265 5.993 1.00 94.75 76 SER A O 1
ATOM 579 N N . ARG A 1 77 ? 6.777 7.057 4.388 1.00 93.75 77 ARG A N 1
ATOM 580 C CA . ARG A 1 77 ? 6.921 8.417 4.935 1.00 93.75 77 ARG A CA 1
ATOM 581 C C . ARG A 1 77 ? 7.307 8.430 6.422 1.00 93.75 77 ARG A C 1
ATOM 583 O O . ARG A 1 77 ? 6.721 9.166 7.216 1.00 93.75 77 ARG A O 1
ATOM 590 N N . THR A 1 78 ? 8.248 7.577 6.816 1.00 86.88 78 THR A N 1
ATOM 591 C CA . THR A 1 78 ? 8.806 7.561 8.171 1.00 86.88 78 THR A CA 1
ATOM 592 C C . THR A 1 78 ? 10.056 8.438 8.219 1.00 86.88 78 THR A C 1
ATOM 594 O O . THR A 1 78 ? 11.024 8.209 7.490 1.00 86.88 78 THR A O 1
ATOM 597 N N . GLU A 1 79 ? 10.013 9.466 9.069 1.00 81.88 79 GLU A N 1
ATOM 598 C CA . GLU A 1 79 ? 11.144 10.369 9.299 1.00 81.88 79 GLU A CA 1
ATOM 599 C C . GLU A 1 79 ? 12.367 9.599 9.788 1.00 81.88 79 GLU A C 1
ATOM 601 O O . GLU A 1 79 ? 12.229 8.618 10.511 1.00 81.88 79 GLU A O 1
ATOM 606 N N . GLU A 1 80 ? 13.559 10.061 9.409 1.00 82.69 80 GLU A N 1
ATOM 607 C CA . GLU A 1 80 ? 14.834 9.388 9.686 1.00 82.69 80 GLU A CA 1
ATOM 608 C C . GLU A 1 80 ? 15.011 9.026 11.169 1.00 82.69 80 GLU A C 1
ATOM 610 O O . GLU A 1 80 ? 15.322 7.884 11.487 1.00 82.69 80 GLU A O 1
ATOM 615 N N . VAL A 1 81 ? 14.696 9.953 12.080 1.00 81.81 81 VAL A N 1
ATOM 616 C CA . VAL A 1 81 ? 14.802 9.747 13.538 1.00 81.81 81 VAL A CA 1
ATOM 617 C C . VAL A 1 81 ? 13.884 8.638 14.079 1.00 81.81 81 VAL A C 1
ATOM 619 O O . VAL A 1 81 ? 14.136 8.090 15.150 1.00 81.81 81 VAL A O 1
ATOM 622 N N . TYR A 1 82 ? 12.828 8.290 13.342 1.00 75.88 82 TYR A N 1
ATOM 623 C CA . TYR A 1 82 ? 11.863 7.248 13.702 1.00 75.88 82 TYR A CA 1
ATOM 624 C C . TYR A 1 82 ? 11.897 6.054 12.739 1.00 75.88 82 TYR A C 1
ATOM 626 O O . TYR A 1 82 ? 11.053 5.162 12.850 1.00 75.88 82 TYR A O 1
ATOM 634 N N . ARG A 1 83 ? 12.821 6.044 11.770 1.00 79.56 83 ARG A N 1
ATOM 635 C CA . ARG A 1 83 ? 12.859 5.052 10.696 1.00 79.56 83 ARG A CA 1
ATOM 636 C C . ARG A 1 83 ? 13.483 3.762 11.200 1.00 79.56 83 ARG A C 1
ATOM 638 O O . ARG A 1 83 ? 14.622 3.745 11.657 1.00 79.56 83 ARG A O 1
ATOM 645 N N . ARG A 1 84 ? 12.733 2.672 11.092 1.00 77.06 84 ARG A N 1
ATOM 646 C CA . ARG A 1 84 ? 13.268 1.321 11.269 1.00 77.06 84 ARG A CA 1
ATOM 647 C C . ARG A 1 84 ? 13.848 0.813 9.946 1.00 77.06 84 ARG A C 1
ATOM 649 O O . ARG A 1 84 ? 13.486 1.368 8.910 1.00 77.06 84 ARG A O 1
ATOM 656 N N . PRO A 1 85 ? 14.714 -0.216 9.950 1.00 77.62 85 PRO A N 1
ATOM 657 C CA . PRO A 1 85 ? 15.310 -0.757 8.724 1.00 77.62 85 PRO A CA 1
ATOM 658 C C . PRO A 1 85 ? 14.295 -1.065 7.615 1.00 77.62 85 PRO A C 1
ATOM 660 O O . PRO A 1 85 ? 14.578 -0.877 6.438 1.00 77.62 85 PRO A O 1
ATOM 663 N N . GLU A 1 86 ? 13.101 -1.496 8.002 1.00 78.69 86 GLU A N 1
ATOM 664 C CA . GLU A 1 86 ? 11.997 -1.832 7.113 1.00 78.69 86 GLU A CA 1
ATOM 665 C C . GLU A 1 86 ? 11.161 -0.641 6.609 1.00 78.69 86 GLU A C 1
ATOM 667 O O . GLU A 1 86 ? 10.360 -0.774 5.677 1.00 78.69 86 GLU A O 1
ATOM 672 N N . ASP A 1 87 ? 11.279 0.524 7.246 1.00 83.12 87 ASP A N 1
ATOM 673 C CA . ASP A 1 87 ? 10.511 1.715 6.909 1.00 83.12 87 ASP A CA 1
ATOM 674 C C . ASP A 1 87 ? 11.190 2.519 5.797 1.00 83.12 87 ASP A C 1
ATOM 676 O O . ASP A 1 87 ? 12.403 2.499 5.611 1.00 83.12 87 ASP A O 1
ATOM 680 N N . THR A 1 88 ? 10.394 3.316 5.088 1.00 90.69 88 THR A N 1
ATOM 681 C CA . THR A 1 88 ? 10.883 4.192 4.020 1.00 90.69 88 THR A CA 1
ATOM 682 C C . THR A 1 88 ? 10.360 5.611 4.210 1.00 90.69 88 THR A C 1
ATOM 684 O O . THR A 1 88 ? 9.313 5.816 4.829 1.00 90.69 88 THR A O 1
ATOM 687 N N . ASP A 1 89 ? 11.069 6.613 3.696 1.00 91.81 89 ASP A N 1
ATOM 688 C CA . ASP A 1 89 ? 10.622 8.017 3.657 1.00 91.81 89 ASP A CA 1
ATOM 689 C C . ASP A 1 89 ? 9.796 8.367 2.426 1.00 91.81 89 ASP A C 1
ATOM 691 O O . ASP A 1 89 ? 9.045 9.346 2.459 1.00 91.81 89 ASP A O 1
ATOM 695 N N . TYR A 1 90 ? 9.876 7.580 1.357 1.00 93.12 90 TYR A N 1
ATOM 696 C CA . TYR A 1 90 ? 9.067 7.841 0.179 1.00 93.12 90 TYR A CA 1
ATOM 697 C C . TYR A 1 90 ? 7.575 7.584 0.430 1.00 93.12 90 TYR A C 1
ATOM 699 O O . TYR A 1 90 ? 7.145 6.841 1.321 1.00 93.12 90 TYR A O 1
ATOM 707 N N . CYS A 1 91 ? 6.751 8.231 -0.393 1.00 95.00 91 CYS A N 1
ATOM 708 C CA . CYS A 1 91 ? 5.323 7.971 -0.455 1.00 95.00 91 CYS A CA 1
ATOM 709 C C . CYS A 1 91 ? 5.048 6.810 -1.410 1.00 95.00 91 CYS A C 1
ATOM 711 O O . CYS A 1 91 ? 5.524 6.810 -2.538 1.00 95.00 91 CYS A O 1
ATOM 713 N N . SER A 1 92 ? 4.195 5.874 -0.999 1.00 95.88 92 SER A N 1
ATOM 714 C CA . SER A 1 92 ? 3.773 4.764 -1.863 1.00 95.88 92 SER A CA 1
ATOM 715 C C . SER A 1 92 ? 2.714 5.141 -2.913 1.00 95.88 92 SER A C 1
ATOM 717 O O . SER A 1 92 ? 2.152 4.247 -3.532 1.00 95.88 92 SER A O 1
ATOM 719 N N . ALA A 1 93 ? 2.418 6.436 -3.088 1.00 93.75 93 ALA A N 1
ATOM 720 C CA . ALA A 1 93 ? 1.503 7.060 -4.061 1.00 93.75 93 ALA A CA 1
ATOM 721 C C . ALA A 1 93 ? 0.013 6.643 -4.015 1.00 93.75 93 ALA A C 1
ATOM 723 O O . ALA A 1 93 ? -0.867 7.493 -4.120 1.00 93.75 93 ALA A O 1
ATOM 724 N N . VAL A 1 94 ? -0.297 5.362 -3.817 1.00 95.25 94 VAL A N 1
ATOM 725 C CA . VAL A 1 94 ? -1.630 4.779 -4.034 1.00 95.25 94 VAL A CA 1
ATOM 726 C C . VAL A 1 94 ? -2.441 4.566 -2.753 1.00 95.25 94 VAL A C 1
ATOM 728 O O . VAL A 1 94 ? -3.657 4.383 -2.820 1.00 95.25 94 VAL A O 1
ATOM 731 N N . CYS A 1 95 ? -1.806 4.613 -1.576 1.00 96.56 95 CYS A N 1
ATOM 732 C CA . CYS A 1 95 ? -2.445 4.225 -0.312 1.00 96.56 95 CYS A CA 1
ATOM 733 C C . CYS A 1 95 ? -3.612 5.119 0.112 1.00 96.56 95 CYS A C 1
ATOM 735 O O . CYS A 1 95 ? -4.666 4.612 0.499 1.00 96.56 95 CYS A O 1
ATOM 737 N N . CYS A 1 96 ? -3.487 6.435 -0.081 1.00 96.31 96 CYS A N 1
ATOM 738 C CA . CYS A 1 96 ? -4.601 7.360 0.130 1.00 96.31 96 CYS A CA 1
ATOM 739 C C . CYS A 1 96 ? -5.785 7.036 -0.795 1.00 96.31 96 CYS A C 1
ATOM 741 O O . CYS A 1 96 ? -6.940 7.140 -0.384 1.00 96.31 96 CYS A O 1
ATOM 743 N N . ALA A 1 97 ? -5.509 6.623 -2.034 1.00 94.75 97 ALA A N 1
ATOM 744 C CA . ALA A 1 97 ? -6.529 6.374 -3.042 1.00 94.75 97 ALA A CA 1
ATOM 745 C C . ALA A 1 97 ? -7.363 5.136 -2.753 1.00 94.75 97 ALA A C 1
ATOM 747 O O . ALA A 1 97 ? -8.590 5.233 -2.642 1.00 94.75 97 ALA A O 1
ATOM 748 N N . TYR A 1 98 ? -6.709 3.984 -2.587 1.00 95.50 98 TYR A N 1
ATOM 749 C CA . TYR A 1 98 ? -7.439 2.745 -2.336 1.00 95.50 98 TYR A CA 1
ATOM 750 C C . TYR A 1 98 ? -8.193 2.809 -1.004 1.00 95.50 98 TYR A C 1
ATOM 752 O O . TYR A 1 98 ? -9.308 2.299 -0.911 1.00 95.50 98 TYR A O 1
ATOM 760 N N . ALA A 1 99 ? -7.640 3.487 0.012 1.00 97.31 99 ALA A N 1
ATOM 761 C CA . ALA A 1 99 ? -8.265 3.557 1.325 1.00 97.31 99 ALA A CA 1
ATOM 762 C C . ALA A 1 99 ? -9.554 4.374 1.272 1.00 97.31 99 ALA A C 1
ATOM 764 O O . ALA A 1 99 ? -10.583 3.936 1.781 1.00 97.31 99 ALA A O 1
ATOM 765 N N . LEU A 1 100 ? -9.534 5.524 0.590 1.00 96.50 100 LEU A N 1
ATOM 766 C CA . LEU A 1 100 ? -10.733 6.337 0.393 1.00 96.50 100 LEU A CA 1
ATOM 767 C C . LEU A 1 100 ? -11.774 5.628 -0.478 1.00 96.50 100 LEU A C 1
ATOM 769 O O . LEU A 1 100 ? -12.964 5.693 -0.175 1.00 96.50 100 LEU A O 1
ATOM 773 N N . ARG A 1 101 ? -11.345 4.910 -1.524 1.00 95.00 101 ARG A N 1
ATOM 774 C CA . ARG A 1 101 ? -12.232 4.085 -2.359 1.00 95.00 101 ARG A CA 1
ATOM 775 C C . ARG A 1 101 ? -12.955 3.027 -1.522 1.00 95.00 101 ARG A C 1
ATOM 777 O O . ARG A 1 101 ? -14.179 2.928 -1.596 1.00 95.00 101 ARG A O 1
ATOM 784 N N . MET A 1 102 ? -12.218 2.278 -0.703 1.00 96.38 102 MET A N 1
ATOM 785 C CA . MET A 1 102 ? -12.784 1.263 0.190 1.00 96.38 102 MET A CA 1
ATOM 786 C C . MET A 1 102 ? -13.681 1.874 1.269 1.00 96.38 102 MET A C 1
ATOM 788 O O . MET A 1 102 ? -14.789 1.388 1.486 1.00 96.38 102 MET A O 1
ATOM 792 N N . ALA A 1 103 ? -13.254 2.966 1.906 1.00 96.38 103 ALA A N 1
ATOM 793 C CA . ALA A 1 103 ? -14.042 3.681 2.907 1.00 96.38 103 ALA A CA 1
ATOM 794 C C . ALA A 1 103 ? -15.390 4.158 2.340 1.00 96.38 103 ALA A C 1
ATOM 796 O O . ALA A 1 103 ? -16.436 3.952 2.959 1.00 96.38 103 ALA A O 1
ATOM 797 N N . GLN A 1 104 ? -15.386 4.727 1.132 1.00 94.75 104 GLN A N 1
ATOM 798 C CA . GLN A 1 104 ? -16.606 5.164 0.458 1.00 94.75 104 GLN A CA 1
ATOM 799 C C . GLN A 1 104 ? -17.514 3.980 0.096 1.00 94.75 104 GLN A C 1
ATOM 801 O O . GLN A 1 104 ? -18.733 4.075 0.244 1.00 94.75 104 GLN A O 1
ATOM 806 N N . LEU A 1 105 ? -16.938 2.857 -0.347 1.00 94.06 105 LEU A N 1
ATOM 807 C CA . LEU A 1 105 ? -17.690 1.633 -0.630 1.00 94.06 105 LEU A CA 1
ATOM 808 C C . LEU A 1 105 ? -18.372 1.088 0.631 1.00 94.06 105 LEU A C 1
ATOM 810 O O . LEU A 1 105 ? -19.555 0.757 0.584 1.00 94.06 105 LEU A O 1
ATOM 814 N N . ILE A 1 106 ? -17.665 1.060 1.764 1.00 94.31 106 ILE A N 1
ATOM 815 C CA . ILE A 1 106 ? -18.233 0.675 3.063 1.00 94.31 106 ILE A CA 1
ATOM 816 C C . ILE A 1 106 ? -19.428 1.571 3.407 1.00 94.31 106 ILE A C 1
ATOM 818 O O . ILE A 1 106 ? -20.504 1.052 3.699 1.00 94.31 106 ILE A O 1
ATOM 822 N N . LYS A 1 107 ? -19.274 2.902 3.318 1.00 94.12 107 LYS A N 1
ATOM 823 C CA . LYS A 1 107 ? -20.363 3.857 3.594 1.00 94.12 107 LYS A CA 1
ATOM 824 C C . LYS A 1 107 ? -21.559 3.675 2.661 1.00 94.12 107 LYS A C 1
ATOM 826 O O . LYS A 1 107 ? -22.696 3.794 3.103 1.00 94.12 107 LYS A O 1
ATOM 831 N N . HIS A 1 108 ? -21.318 3.358 1.389 1.00 92.31 108 HIS A N 1
ATOM 832 C CA . HIS A 1 108 ? -22.381 3.078 0.424 1.00 92.31 108 HIS A CA 1
ATOM 833 C C . HIS A 1 108 ? -23.141 1.782 0.752 1.00 92.31 108 HIS A C 1
ATOM 835 O O . HIS A 1 108 ? -24.356 1.712 0.591 1.00 92.31 108 HIS A O 1
ATOM 841 N N . GLN A 1 109 ? -22.441 0.745 1.216 1.00 90.69 109 GLN A N 1
ATOM 842 C CA . GLN A 1 109 ? -23.047 -0.540 1.582 1.00 90.69 109 GLN A CA 1
ATOM 843 C C . GLN A 1 109 ? -23.741 -0.520 2.946 1.00 90.69 109 GLN A C 1
ATOM 845 O O . GLN A 1 109 ? -24.679 -1.290 3.170 1.00 90.69 109 GLN A O 1
ATOM 850 N N . ASN A 1 110 ? -23.251 0.314 3.863 1.00 90.31 110 ASN A N 1
ATOM 851 C CA . ASN A 1 110 ? -23.825 0.532 5.177 1.00 90.31 110 ASN A CA 1
ATOM 852 C C . ASN A 1 110 ? -23.564 1.967 5.653 1.00 90.31 110 ASN A C 1
ATOM 854 O O . ASN A 1 110 ? -22.479 2.289 6.144 1.00 90.31 110 ASN A O 1
ATOM 858 N N . ASN A 1 111 ? -24.584 2.821 5.567 1.00 91.00 111 ASN A N 1
ATOM 859 C CA . ASN A 1 111 ? -24.453 4.218 5.971 1.00 91.00 111 ASN A CA 1
ATOM 860 C C . ASN A 1 111 ? -24.272 4.393 7.494 1.00 91.00 111 ASN A C 1
ATOM 862 O O . ASN A 1 111 ? -23.774 5.429 7.930 1.00 91.00 111 ASN A O 1
ATOM 866 N N . GLU A 1 112 ? -24.615 3.387 8.302 1.00 93.38 112 GLU A N 1
ATOM 867 C CA . GLU A 1 112 ? -24.423 3.417 9.759 1.00 93.38 112 GLU A CA 1
ATOM 868 C C . GLU A 1 112 ? -22.989 3.086 10.188 1.00 93.38 112 GLU A C 1
ATOM 870 O O . GLU A 1 112 ? -22.619 3.355 11.327 1.00 93.38 112 GLU A O 1
ATOM 875 N N . SER A 1 113 ? -22.159 2.518 9.304 1.00 95.25 113 SER A N 1
ATOM 876 C CA . SER A 1 113 ? -20.760 2.246 9.642 1.00 95.25 113 SER A CA 1
ATOM 877 C C . SER A 1 113 ? -20.000 3.560 9.858 1.00 95.25 113 SER A C 1
ATOM 879 O O . SER A 1 113 ? -20.007 4.458 9.008 1.00 95.25 113 SER A O 1
ATOM 881 N N . GLU A 1 114 ? -19.313 3.658 10.990 1.00 97.69 114 GLU A N 1
ATOM 882 C CA . GLU A 1 114 ? -18.370 4.719 11.313 1.00 97.69 114 GLU A CA 1
ATOM 883 C C . GLU A 1 114 ? -17.009 4.367 10.719 1.00 97.69 114 GLU A C 1
ATOM 885 O O . GLU A 1 114 ? -16.362 3.399 11.127 1.00 97.69 114 GLU A O 1
ATOM 890 N N . VAL A 1 115 ? -16.567 5.157 9.745 1.00 98.19 115 VAL A N 1
ATOM 891 C CA . VAL A 1 115 ? -15.255 4.988 9.122 1.00 98.19 115 VAL A CA 1
ATOM 892 C C . VAL A 1 115 ? -14.376 6.164 9.510 1.00 98.19 115 VAL A C 1
ATOM 894 O O . VAL A 1 115 ? -14.759 7.315 9.298 1.00 98.19 115 VAL A O 1
ATOM 897 N N . THR A 1 116 ? -13.195 5.870 10.044 1.00 98.56 116 THR A N 1
ATOM 898 C CA . THR A 1 116 ? -12.191 6.864 10.426 1.00 98.56 116 THR A CA 1
ATOM 899 C C . THR A 1 116 ? -10.911 6.637 9.635 1.00 98.56 116 THR A C 1
ATOM 901 O O . THR A 1 116 ? -10.369 5.537 9.623 1.00 98.56 116 THR A O 1
ATOM 904 N N . VAL A 1 117 ? -10.399 7.679 8.986 1.00 98.44 117 VAL A N 1
ATOM 905 C CA . VAL A 1 117 ? -9.125 7.664 8.262 1.00 98.44 117 VAL A CA 1
ATOM 906 C C . VAL A 1 117 ? -8.101 8.472 9.054 1.00 98.44 117 VAL A C 1
ATOM 908 O O . VAL A 1 117 ? -8.235 9.690 9.198 1.00 98.44 117 VAL A O 1
ATOM 911 N N . PHE A 1 118 ? -7.069 7.791 9.546 1.00 98.19 118 PHE A N 1
ATOM 912 C CA . PHE A 1 118 ? -5.912 8.394 10.199 1.00 98.19 118 PHE A CA 1
ATOM 913 C C . PHE A 1 118 ? -4.829 8.692 9.169 1.00 98.19 118 PHE A C 1
ATOM 915 O O . PHE A 1 118 ? -4.331 7.777 8.514 1.00 98.19 118 PHE A O 1
ATOM 922 N N . TYR A 1 119 ? -4.471 9.963 9.008 1.00 96.75 119 TYR A N 1
ATOM 923 C CA . TYR A 1 119 ? -3.588 10.411 7.935 1.00 96.75 119 TYR A CA 1
ATOM 924 C C . TYR A 1 119 ? -2.650 11.540 8.369 1.00 96.75 119 TYR A C 1
ATOM 926 O O . TYR A 1 119 ? -2.918 12.259 9.326 1.00 96.75 119 TYR A O 1
ATOM 934 N N . MET A 1 120 ? -1.560 11.729 7.625 1.00 94.19 120 MET A N 1
ATOM 935 C CA . MET A 1 120 ? -0.710 12.922 7.745 1.00 94.19 120 MET A CA 1
ATOM 936 C C . MET A 1 120 ? -1.136 13.970 6.717 1.00 94.19 120 MET A C 1
ATOM 938 O O . MET A 1 120 ? -1.569 15.066 7.071 1.00 94.19 120 MET A O 1
ATOM 942 N N . ASP A 1 121 ? 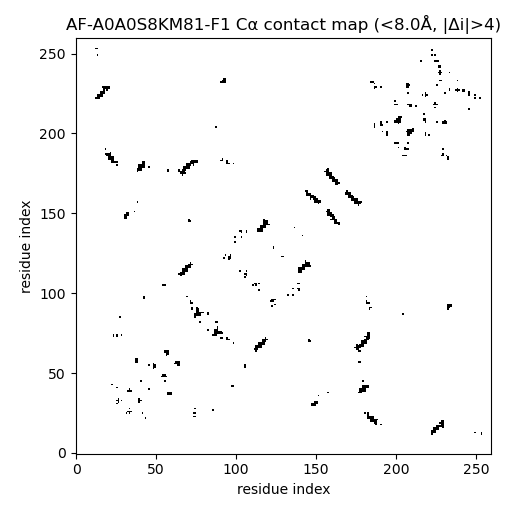-1.111 13.577 5.444 1.00 94.69 121 ASP A N 1
ATOM 943 C CA . ASP A 1 121 ? -1.609 14.347 4.307 1.00 94.69 121 ASP A CA 1
ATOM 944 C C . ASP A 1 121 ? -2.351 13.395 3.371 1.00 94.69 121 ASP A C 1
ATOM 946 O O . ASP A 1 121 ? -1.970 12.229 3.248 1.00 94.69 121 ASP A O 1
ATOM 950 N N . ILE A 1 122 ? -3.412 13.881 2.729 1.00 94.19 122 ILE A N 1
ATOM 951 C CA . ILE A 1 122 ? -4.105 13.126 1.688 1.00 94.19 122 ILE A CA 1
ATOM 952 C C . ILE A 1 122 ? -3.466 13.488 0.351 1.00 94.19 122 ILE A C 1
ATOM 954 O O . ILE A 1 122 ? -3.562 14.636 -0.087 1.00 94.19 122 ILE A O 1
ATOM 958 N N . GLN A 1 123 ? -2.820 12.510 -0.282 1.00 93.06 123 GLN A N 1
ATOM 959 C CA . GLN A 1 123 ? -2.224 12.681 -1.605 1.00 93.06 123 GLN A CA 1
ATOM 960 C C . GLN A 1 123 ? -3.309 12.614 -2.680 1.00 93.06 123 GLN A C 1
ATOM 962 O O . GLN A 1 123 ? -4.150 11.711 -2.664 1.00 93.06 123 GLN A O 1
ATOM 967 N N . LYS A 1 124 ? -3.307 13.591 -3.593 1.00 87.69 124 LYS A N 1
ATOM 968 C CA . LYS A 1 124 ? -4.264 13.653 -4.704 1.00 87.69 124 LYS A CA 1
ATOM 969 C C . LYS A 1 124 ? -3.889 12.636 -5.784 1.00 87.69 124 LYS A C 1
ATOM 971 O O . LYS A 1 124 ? -2.708 12.451 -6.056 1.00 87.69 124 LYS A O 1
ATOM 976 N N . PHE A 1 125 ? -4.884 12.038 -6.436 1.00 85.56 125 PHE A N 1
ATOM 977 C CA . PHE A 1 125 ? -4.685 11.064 -7.516 1.00 85.56 125 PHE A CA 1
ATOM 978 C C . PHE A 1 125 ? -5.718 11.241 -8.635 1.00 85.56 125 PHE A C 1
ATOM 980 O O . PHE A 1 125 ? -6.925 11.252 -8.397 1.00 85.56 125 PHE A O 1
ATOM 987 N N . GLY A 1 126 ? -5.253 11.354 -9.878 1.00 83.56 126 GLY A N 1
ATOM 988 C CA . GLY A 1 126 ? -6.121 11.557 -11.037 1.00 83.56 126 GLY A CA 1
ATOM 989 C C . GLY A 1 126 ? -6.876 12.899 -11.045 1.00 83.56 126 GLY A C 1
ATOM 990 O O . GLY A 1 126 ? -6.920 13.655 -10.074 1.00 83.56 126 GLY A O 1
ATOM 991 N N . LYS A 1 127 ? -7.503 13.213 -12.185 1.00 84.94 127 LYS A N 1
ATOM 992 C CA . LYS A 1 127 ? -8.182 14.507 -12.408 1.00 84.94 127 LYS A CA 1
ATOM 993 C C . LYS A 1 127 ? -9.441 14.697 -11.551 1.00 84.94 127 LYS A C 1
ATOM 995 O O . LYS A 1 127 ? -9.767 15.818 -11.184 1.00 84.94 127 LYS A O 1
ATOM 1000 N N . GLY A 1 128 ? -10.146 13.610 -11.230 1.00 87.56 128 GLY A N 1
ATOM 1001 C CA . GLY A 1 128 ? -11.415 13.633 -10.487 1.00 87.56 128 GLY A CA 1
ATOM 1002 C C . GLY A 1 128 ? -11.275 13.627 -8.961 1.00 87.56 128 GLY A C 1
ATOM 1003 O O . GLY A 1 128 ? -12.282 13.489 -8.263 1.00 87.56 128 GLY A O 1
ATOM 1004 N N . PHE A 1 129 ? -10.052 13.736 -8.432 1.00 90.06 129 PHE A N 1
ATOM 1005 C CA . PHE A 1 129 ? -9.792 13.559 -7.005 1.00 90.06 129 PHE A CA 1
ATOM 1006 C C . PHE A 1 129 ? -10.581 14.520 -6.119 1.00 90.06 129 PHE A C 1
ATOM 1008 O O . PHE A 1 129 ? -11.170 14.099 -5.128 1.00 90.06 129 PHE A O 1
ATOM 1015 N N . ASP A 1 130 ? -10.595 15.809 -6.459 1.00 90.75 130 ASP A N 1
ATOM 1016 C CA . ASP A 1 130 ? -11.137 16.830 -5.562 1.00 90.75 130 ASP A CA 1
ATOM 1017 C C . ASP A 1 130 ? -12.640 16.634 -5.322 1.00 90.75 130 ASP A C 1
ATOM 1019 O O . ASP A 1 130 ? -13.113 16.773 -4.193 1.00 90.75 130 ASP A O 1
ATOM 1023 N N . ASP A 1 131 ? -13.389 16.231 -6.347 1.00 91.75 131 ASP A N 1
ATOM 1024 C CA . ASP A 1 131 ? -14.818 15.948 -6.214 1.00 91.75 131 ASP A CA 1
ATOM 1025 C C . ASP A 1 131 ? -15.084 14.625 -5.495 1.00 91.75 131 ASP A C 1
ATOM 1027 O O . ASP A 1 131 ? -16.020 14.527 -4.697 1.00 91.75 131 ASP A O 1
ATOM 1031 N N . PHE A 1 132 ? -14.235 13.618 -5.712 1.00 92.50 132 PHE A N 1
ATOM 1032 C CA . PHE A 1 132 ? -14.284 12.371 -4.954 1.00 92.50 132 PHE A CA 1
ATOM 1033 C C . PHE A 1 132 ? -14.003 12.603 -3.459 1.00 92.50 132 PHE A C 1
ATOM 1035 O O . PHE A 1 132 ? -14.749 12.133 -2.596 1.00 92.50 132 PHE A O 1
ATOM 1042 N N . TYR A 1 133 ? -12.985 13.399 -3.138 1.00 94.00 133 TYR A N 1
ATOM 1043 C CA . TYR A 1 133 ? -12.600 13.707 -1.766 1.00 94.00 133 TYR A CA 1
ATOM 1044 C C . TYR A 1 133 ? -13.648 14.556 -1.037 1.00 94.00 133 TYR A C 1
ATOM 1046 O O . TYR A 1 133 ? -13.937 14.291 0.130 1.00 94.00 133 TYR A O 1
ATOM 1054 N N . LYS A 1 134 ? -14.288 15.522 -1.717 1.00 92.56 134 LYS A N 1
ATOM 1055 C CA . LYS A 1 134 ? -15.431 16.272 -1.157 1.00 92.56 134 LYS A CA 1
ATOM 1056 C C . LYS A 1 134 ? -16.567 15.342 -0.719 1.00 92.56 134 LYS A C 1
ATOM 1058 O O . LYS A 1 134 ? -17.115 15.535 0.361 1.00 92.56 134 LYS A O 1
ATOM 1063 N N . LYS A 1 135 ? -16.896 14.315 -1.514 1.00 91.00 135 LYS A N 1
ATOM 1064 C CA . LYS A 1 135 ? -17.921 13.315 -1.151 1.00 91.00 135 LYS A CA 1
ATOM 1065 C C . LYS A 1 135 ? -17.509 12.501 0.079 1.00 91.00 135 LYS A C 1
ATOM 1067 O O . LYS A 1 135 ? -18.324 12.297 0.977 1.00 91.00 135 LYS A O 1
ATOM 1072 N N . CYS A 1 136 ? -16.239 12.100 0.145 1.00 94.38 136 CYS A N 1
ATOM 1073 C CA . CYS A 1 136 ? -15.694 11.359 1.283 1.00 94.38 136 CYS A CA 1
ATOM 1074 C C . CYS A 1 136 ? -15.771 12.175 2.583 1.00 94.38 136 CYS A C 1
ATOM 1076 O O . CYS A 1 136 ? -16.239 11.666 3.598 1.00 94.38 136 CYS A O 1
ATOM 1078 N N . LYS A 1 137 ? -15.384 13.459 2.552 1.00 92.81 137 LYS A N 1
ATOM 1079 C CA . LYS A 1 137 ? -15.390 14.349 3.731 1.00 92.81 137 LYS A CA 1
ATOM 1080 C C . LYS A 1 137 ? -16.734 14.451 4.449 1.00 92.81 137 LYS A C 1
ATOM 1082 O O . LYS A 1 137 ? -16.749 14.703 5.646 1.00 92.81 137 LYS A O 1
ATOM 1087 N N . ASN A 1 138 ? -17.840 14.269 3.734 1.00 89.75 138 ASN A N 1
ATOM 1088 C CA . ASN A 1 138 ? -19.177 14.384 4.314 1.00 89.75 138 ASN A CA 1
ATOM 1089 C C . ASN A 1 138 ? -19.640 13.107 5.033 1.00 89.75 138 ASN A C 1
ATOM 1091 O O . ASN A 1 138 ? -20.649 13.143 5.728 1.00 89.75 138 ASN A O 1
ATOM 1095 N N . SER A 1 139 ? -18.960 11.974 4.834 1.00 92.50 139 SER A N 1
ATOM 1096 C CA . SER A 1 139 ? -19.425 10.657 5.302 1.00 92.50 139 SER A CA 1
ATOM 1097 C C . SER A 1 139 ? -18.379 9.850 6.076 1.00 92.50 139 SER A C 1
ATOM 1099 O O . SER A 1 139 ? -18.729 8.856 6.716 1.00 92.50 139 SER A O 1
ATOM 1101 N N . ILE A 1 140 ? -17.115 10.275 6.028 1.00 97.31 140 ILE A N 1
ATOM 1102 C CA . ILE A 1 140 ? -15.959 9.619 6.642 1.00 97.31 140 ILE A CA 1
ATOM 1103 C C . ILE A 1 140 ? -15.300 10.603 7.610 1.00 97.31 140 ILE A C 1
ATOM 1105 O O . ILE A 1 140 ? -15.109 11.776 7.284 1.00 97.31 140 ILE A O 1
ATOM 1109 N N . ASN A 1 141 ? -14.911 10.114 8.785 1.00 97.06 141 ASN A N 1
ATOM 1110 C CA . ASN A 1 141 ? -14.164 10.888 9.766 1.00 97.06 141 ASN A CA 1
ATOM 1111 C C . ASN A 1 141 ? -12.686 10.942 9.376 1.00 97.06 141 ASN A C 1
ATOM 1113 O O . ASN A 1 141 ? -12.071 9.923 9.067 1.00 97.06 141 ASN A O 1
ATOM 1117 N N . PHE A 1 142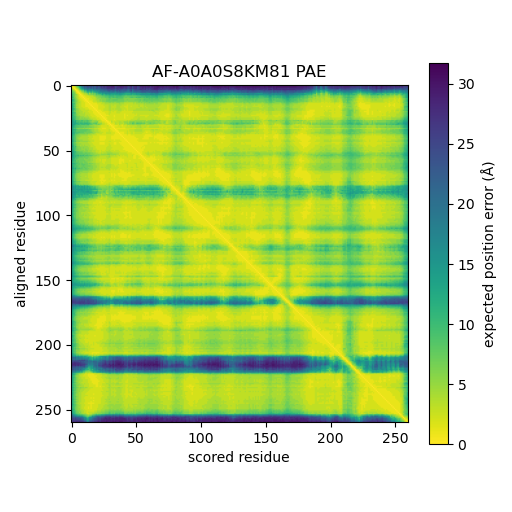 ? -12.092 12.128 9.438 1.00 97.06 142 PHE A N 1
ATOM 1118 C CA . PHE A 1 142 ? -10.688 12.349 9.104 1.00 97.06 142 PHE A CA 1
ATOM 1119 C C . PHE A 1 142 ? -9.935 12.825 10.339 1.00 97.06 142 PHE A C 1
ATOM 1121 O O . PHE A 1 142 ? -10.222 13.897 10.867 1.00 97.06 142 PHE A O 1
ATOM 1128 N N . ILE A 1 143 ? -8.946 12.046 10.777 1.00 95.94 143 ILE A N 1
ATOM 1129 C CA . ILE A 1 143 ? -8.075 12.407 11.896 1.00 95.94 143 ILE A CA 1
ATOM 1130 C C . ILE A 1 143 ? -6.669 12.621 11.353 1.00 95.94 143 ILE A C 1
ATOM 1132 O O . ILE A 1 143 ? -6.007 11.684 10.903 1.00 95.94 143 ILE A O 1
ATOM 1136 N N . ARG A 1 144 ? -6.207 13.875 11.395 1.00 95.06 144 ARG A N 1
ATOM 1137 C CA . ARG A 1 144 ? -4.854 14.232 10.963 1.00 95.06 144 ARG A CA 1
ATOM 1138 C C . ARG A 1 144 ? -3.840 13.890 12.056 1.00 95.06 144 ARG A C 1
ATOM 1140 O O . ARG A 1 144 ? -3.425 14.763 12.813 1.00 95.06 144 ARG A O 1
ATOM 1147 N N . SER A 1 145 ? -3.508 12.612 12.168 1.00 93.88 145 SER A N 1
ATOM 1148 C CA . SER A 1 145 ? -2.536 12.070 13.113 1.00 93.88 145 SER A CA 1
ATOM 1149 C C . SER A 1 145 ? -2.052 10.706 12.629 1.00 93.88 145 SER A C 1
ATOM 1151 O O . SER A 1 145 ? -2.821 9.960 12.016 1.00 93.88 145 SER A O 1
ATOM 1153 N N . ARG A 1 146 ? -0.792 10.366 12.918 1.00 92.69 146 ARG A N 1
ATOM 1154 C CA . ARG A 1 146 ? -0.251 9.016 12.718 1.00 92.69 146 ARG A CA 1
ATOM 1155 C C . ARG A 1 146 ? -0.391 8.250 14.038 1.00 92.69 146 ARG A C 1
ATOM 1157 O O . ARG A 1 146 ? 0.240 8.644 15.018 1.00 92.69 146 ARG A O 1
ATOM 1164 N N . PRO A 1 147 ? -1.200 7.180 14.098 1.00 94.56 147 PRO A N 1
ATOM 1165 C CA . PRO A 1 147 ? -1.279 6.348 15.286 1.00 94.56 147 PRO A CA 1
ATOM 1166 C C . PRO A 1 147 ? 0.075 5.721 15.582 1.00 94.56 147 PRO A C 1
ATOM 1168 O O . PRO A 1 147 ? 0.778 5.287 14.662 1.00 94.56 147 PRO A O 1
ATOM 1171 N N . TYR A 1 148 ? 0.417 5.671 16.863 1.00 90.25 148 TYR A N 1
ATOM 1172 C CA . TYR A 1 148 ? 1.694 5.136 17.329 1.00 90.25 148 TYR A CA 1
ATOM 1173 C C . TYR A 1 148 ? 1.546 3.764 17.995 1.00 90.25 148 TYR A C 1
ATOM 1175 O O . TYR A 1 148 ? 2.545 3.076 18.166 1.00 90.25 148 TYR A O 1
ATOM 1183 N N . GLU A 1 149 ? 0.325 3.346 18.351 1.00 94.12 149 GLU A N 1
ATOM 1184 C CA . GLU A 1 149 ? 0.066 2.037 18.955 1.00 94.12 149 GLU A CA 1
ATOM 1185 C C . GLU A 1 149 ? -1.353 1.537 18.644 1.00 94.12 149 GLU A C 1
ATOM 1187 O O . GLU A 1 149 ? -2.317 2.309 18.665 1.00 94.12 149 GLU A O 1
ATOM 1192 N N . ILE A 1 150 ? -1.477 0.230 18.394 1.00 96.75 150 ILE A N 1
ATOM 1193 C CA . ILE A 1 150 ? -2.749 -0.495 18.332 1.00 96.75 150 ILE A CA 1
ATOM 1194 C C . ILE A 1 150 ? -2.699 -1.658 19.321 1.00 96.75 150 ILE A C 1
ATOM 1196 O O . ILE A 1 150 ? -1.812 -2.513 19.245 1.00 96.75 150 ILE A O 1
ATOM 1200 N N . LYS A 1 151 ? -3.673 -1.709 20.231 1.00 95.19 151 LYS A N 1
ATOM 1201 C CA . LYS A 1 151 ? -3.842 -2.783 21.220 1.00 95.19 151 LYS A CA 1
ATOM 1202 C C . LYS A 1 151 ? -5.213 -3.422 21.085 1.00 95.19 151 LYS A C 1
ATOM 1204 O O . LYS A 1 151 ? -6.169 -2.753 20.716 1.00 95.19 151 LYS A O 1
ATOM 1209 N N . GLN A 1 152 ? -5.308 -4.703 21.409 1.00 94.31 152 GLN A N 1
ATOM 1210 C CA . GLN A 1 152 ? -6.590 -5.379 21.560 1.00 94.31 152 GLN A CA 1
ATOM 1211 C C . GLN A 1 152 ? -6.966 -5.389 23.043 1.00 94.31 152 GLN A C 1
ATOM 1213 O O . GLN A 1 152 ? -6.111 -5.677 23.883 1.00 94.31 152 GLN A O 1
ATOM 1218 N N . ASP A 1 153 ? -8.209 -5.040 23.364 1.00 92.19 153 ASP A N 1
ATOM 1219 C CA . ASP A 1 153 ? -8.735 -5.171 24.723 1.00 92.19 153 ASP A CA 1
ATOM 1220 C C . ASP A 1 153 ? -9.279 -6.582 25.000 1.00 92.19 153 ASP A C 1
ATOM 1222 O O . ASP A 1 153 ? -9.304 -7.454 24.127 1.00 92.19 153 ASP A O 1
ATOM 1226 N N . ASN A 1 154 ? -9.715 -6.812 26.239 1.00 89.06 154 ASN A N 1
ATOM 1227 C CA . ASN A 1 154 ? -10.222 -8.112 26.684 1.00 89.06 154 ASN A CA 1
ATOM 1228 C C . ASN A 1 154 ? -11.529 -8.527 25.980 1.00 89.06 154 ASN A C 1
ATOM 1230 O O . ASN A 1 154 ? -11.868 -9.708 25.982 1.00 89.06 154 ASN A O 1
ATOM 1234 N N . GLU A 1 155 ? -12.255 -7.580 25.381 1.00 86.44 155 GLU A N 1
ATOM 1235 C CA . GLU A 1 155 ? -13.499 -7.817 24.634 1.00 86.44 155 GLU A CA 1
ATOM 1236 C C . GLU A 1 155 ? -13.244 -8.007 23.130 1.00 86.44 155 GLU A C 1
ATOM 1238 O O . GLU A 1 155 ? -14.163 -8.264 22.350 1.00 86.44 155 GLU A O 1
ATOM 1243 N N . GLY A 1 156 ? -11.986 -7.887 22.705 1.00 87.19 156 GLY A N 1
ATOM 1244 C CA . GLY A 1 156 ? -11.562 -8.037 21.324 1.00 87.19 156 GLY A CA 1
ATOM 1245 C C . GLY A 1 156 ? -11.744 -6.796 20.453 1.00 87.19 156 GLY A C 1
ATOM 1246 O O . GLY A 1 156 ? -11.624 -6.905 19.230 1.00 87.19 156 GLY A O 1
ATOM 1247 N N . LYS A 1 157 ? -11.995 -5.620 21.042 1.00 94.50 157 LYS A N 1
ATOM 1248 C CA . LYS A 1 157 ? -11.941 -4.342 20.320 1.00 94.50 157 LYS A CA 1
ATOM 1249 C C . LYS A 1 157 ? -10.501 -3.879 20.159 1.00 94.50 157 LYS A C 1
ATOM 1251 O O . LYS A 1 157 ? -9.623 -4.174 20.966 1.00 94.50 157 LYS A O 1
ATOM 1256 N N . LEU A 1 158 ? -10.274 -3.110 19.102 1.00 97.88 158 LEU A N 1
ATOM 1257 C CA . LEU A 1 158 ? -8.979 -2.545 18.754 1.00 97.88 158 LEU A CA 1
ATOM 1258 C C . LEU A 1 158 ? -8.906 -1.100 19.248 1.00 97.88 158 LEU A C 1
ATOM 1260 O O . LEU A 1 158 ? -9.594 -0.226 18.728 1.00 97.88 158 LEU A O 1
ATOM 1264 N N . ILE A 1 159 ? -8.070 -0.846 20.247 1.00 97.75 159 ILE A N 1
ATOM 1265 C CA . ILE A 1 159 ? -7.769 0.483 20.773 1.00 97.75 159 ILE A CA 1
ATOM 1266 C C . ILE A 1 159 ? -6.632 1.081 19.944 1.00 97.75 159 ILE A C 1
ATOM 1268 O O . ILE A 1 159 ? -5.495 0.609 19.998 1.00 97.75 159 ILE A O 1
ATOM 1272 N N . VAL A 1 160 ? -6.936 2.136 19.190 1.00 97.81 160 VAL A N 1
ATOM 1273 C CA . VAL A 1 160 ? -5.967 2.903 18.398 1.00 97.81 160 VAL A CA 1
ATOM 1274 C C . VAL A 1 160 ? -5.578 4.154 19.176 1.00 97.81 160 VAL A C 1
ATOM 1276 O O . VAL A 1 160 ? -6.440 4.984 19.480 1.00 97.81 160 VAL A O 1
ATOM 1279 N N . LYS A 1 161 ? -4.282 4.303 19.471 1.00 96.25 161 LYS A N 1
ATOM 1280 C CA . LYS A 1 161 ? -3.732 5.461 20.188 1.00 96.25 161 LYS A CA 1
ATOM 1281 C C . LYS A 1 161 ? -3.048 6.433 19.236 1.00 96.25 161 LYS A C 1
ATOM 1283 O O . LYS A 1 161 ? -2.230 6.035 18.402 1.00 96.25 161 LYS A O 1
ATOM 1288 N N . PHE A 1 162 ? -3.374 7.713 19.362 1.00 95.06 162 PHE A N 1
ATOM 1289 C CA . PHE A 1 162 ? -2.879 8.769 18.483 1.00 95.06 162 PHE A CA 1
ATOM 1290 C C . PHE A 1 162 ? -2.786 10.106 19.224 1.00 95.06 162 PHE A C 1
ATOM 1292 O O . PHE A 1 162 ? -3.454 10.320 20.233 1.00 95.06 162 PHE A O 1
ATOM 1299 N N . ALA A 1 163 ? -1.961 11.019 18.717 1.00 91.94 163 ALA A N 1
ATOM 1300 C CA . ALA A 1 163 ? -1.877 12.375 19.252 1.00 91.94 163 ALA A CA 1
ATOM 1301 C C . ALA A 1 163 ? -2.974 13.257 18.641 1.00 91.94 163 ALA A C 1
ATOM 1303 O O . ALA A 1 163 ? -3.156 13.253 17.418 1.00 91.94 163 ALA A O 1
ATOM 1304 N N . GLN A 1 164 ? -3.689 14.028 19.460 1.00 84.06 164 GLN A N 1
ATOM 1305 C CA . GLN A 1 164 ? -4.566 15.084 18.958 1.00 84.06 164 GLN A CA 1
ATOM 1306 C C . GLN A 1 164 ? -3.786 16.368 18.682 1.00 84.06 164 GLN A C 1
ATOM 1308 O O . GLN A 1 164 ? -2.820 16.705 19.362 1.00 84.06 164 GLN A O 1
ATOM 1313 N N . LYS A 1 165 ? -4.235 17.116 17.672 1.00 74.94 165 LYS A N 1
ATOM 1314 C CA . LYS A 1 165 ? -3.693 18.440 17.383 1.00 74.94 165 LYS A CA 1
ATOM 1315 C C . LYS A 1 165 ? -4.270 19.443 18.387 1.00 74.94 165 LYS A C 1
ATOM 1317 O O . LYS A 1 165 ? -5.455 19.752 18.314 1.00 74.94 165 LYS A O 1
ATOM 1322 N N . GLY A 1 166 ? -3.434 19.976 19.273 1.00 69.62 166 GLY A N 1
ATOM 1323 C CA . GLY A 1 166 ? -3.821 20.973 20.273 1.00 69.62 166 GLY A CA 1
ATOM 1324 C C . GLY A 1 166 ? -2.607 21.642 20.935 1.00 69.62 166 GLY A C 1
ATOM 1325 O O . GLY A 1 166 ? -1.477 21.247 20.644 1.00 69.62 166 GLY A O 1
ATOM 1326 N N . PRO A 1 167 ? -2.820 22.663 21.791 1.00 64.06 167 PRO A N 1
ATOM 1327 C CA . PRO A 1 167 ? -1.749 23.337 22.538 1.00 64.06 167 PRO A CA 1
ATOM 1328 C C . PRO A 1 167 ? -0.997 22.383 23.471 1.00 64.06 167 PRO A C 1
ATOM 1330 O O . PRO A 1 167 ? 0.205 22.519 23.674 1.00 64.06 167 PRO A O 1
ATOM 1333 N N . GLU A 1 168 ? -1.711 21.390 23.994 1.00 69.06 168 GLU A N 1
ATOM 1334 C CA . GLU A 1 168 ? -1.158 20.262 24.726 1.00 69.06 168 GLU A CA 1
ATOM 1335 C C . GLU A 1 168 ? -1.249 19.031 23.822 1.00 69.06 168 GLU A C 1
ATOM 1337 O O . GLU A 1 168 ? -2.320 18.726 23.289 1.00 69.06 168 GLU A O 1
ATOM 1342 N N . SER A 1 169 ? -0.129 18.330 23.623 1.00 66.94 169 SER A N 1
ATOM 1343 C CA . SER A 1 169 ? -0.103 17.062 22.887 1.00 66.94 169 SER A CA 1
ATOM 1344 C C . SER A 1 169 ? -0.772 15.984 23.739 1.00 66.94 169 SER A C 1
ATOM 1346 O O . SER A 1 169 ? -0.119 15.241 24.471 1.00 66.94 169 SER A O 1
ATOM 1348 N N . GLN A 1 170 ? -2.103 15.958 23.709 1.00 83.12 170 GLN A N 1
ATOM 1349 C CA . GLN A 1 170 ? -2.889 14.985 24.448 1.00 83.12 170 GLN A CA 1
ATOM 1350 C C . GLN A 1 170 ? -2.972 13.685 23.651 1.00 83.12 170 GLN A C 1
ATOM 1352 O O . GLN A 1 170 ? -3.360 13.650 22.476 1.00 83.12 170 GLN A O 1
ATOM 1357 N N . VAL A 1 171 ? -2.601 12.598 24.321 1.00 89.19 171 VAL A N 1
ATOM 1358 C CA . VAL A 1 171 ? -2.827 11.241 23.836 1.00 89.19 171 VAL A CA 1
ATOM 1359 C C . VAL A 1 171 ? -4.324 10.970 23.846 1.00 89.19 171 VAL A C 1
ATOM 1361 O O . VAL A 1 171 ? -5.003 11.192 24.845 1.00 89.19 171 VAL A O 1
ATOM 1364 N N . SER A 1 172 ? -4.839 10.482 22.726 1.00 92.88 172 SER A N 1
ATOM 1365 C CA . SER A 1 172 ? -6.223 10.054 22.581 1.00 92.88 172 SER A CA 1
ATOM 1366 C C . SER A 1 172 ? -6.303 8.603 22.164 1.00 92.88 172 SER A C 1
ATOM 1368 O O . SER A 1 172 ? -5.437 8.088 21.456 1.00 92.88 172 SER A O 1
ATOM 1370 N N . GLU A 1 173 ? -7.387 7.964 22.583 1.00 95.00 173 GLU A N 1
ATOM 1371 C CA . GLU A 1 173 ? -7.680 6.574 22.278 1.00 95.00 173 GLU A CA 1
ATOM 1372 C C . GLU A 1 173 ? -9.072 6.479 21.657 1.00 95.00 173 GLU A C 1
ATOM 1374 O O . GLU A 1 173 ? -10.016 7.139 22.095 1.00 95.00 173 GLU A O 1
ATOM 1379 N N . GLN A 1 174 ? -9.204 5.666 20.613 1.00 96.81 174 GLN A N 1
ATOM 1380 C CA . GLN A 1 174 ? -10.499 5.307 20.042 1.00 96.81 174 GLN A CA 1
ATOM 1381 C C . GLN A 1 174 ? -10.565 3.799 19.816 1.00 96.81 174 GLN A C 1
ATOM 1383 O O . GLN A 1 174 ? -9.602 3.189 19.357 1.00 96.81 174 GLN A O 1
ATOM 1388 N N . GLN A 1 175 ? -11.716 3.211 20.139 1.00 97.69 175 GLN A N 1
ATOM 1389 C CA . GLN A 1 175 ? -11.998 1.795 19.914 1.00 97.69 175 GLN A CA 1
ATOM 1390 C C . GLN A 1 175 ? -12.581 1.554 18.520 1.00 97.69 175 GLN A C 1
ATOM 1392 O O . GLN A 1 175 ? -13.451 2.293 18.061 1.00 97.69 175 GLN A O 1
ATOM 1397 N N . PHE A 1 176 ? -12.152 0.472 17.885 1.00 98.25 176 PHE A N 1
ATOM 1398 C CA . PHE A 1 176 ? -12.619 0.030 16.579 1.00 98.25 176 PHE A CA 1
ATOM 1399 C C . PHE A 1 176 ? -12.916 -1.467 16.589 1.00 98.25 176 PHE A C 1
ATOM 1401 O O . PHE A 1 176 ? -12.340 -2.236 17.356 1.00 98.25 176 PHE A O 1
ATOM 1408 N N . ASP A 1 177 ? -13.818 -1.883 15.708 1.00 97.56 177 ASP A N 1
ATOM 1409 C CA . ASP A 1 177 ? -14.118 -3.297 15.483 1.00 97.56 177 ASP A CA 1
ATOM 1410 C C . ASP A 1 177 ? -13.121 -3.933 14.512 1.00 97.56 177 ASP A C 1
ATOM 1412 O O . ASP A 1 177 ? -12.950 -5.149 14.500 1.00 97.56 177 ASP A O 1
ATOM 1416 N N . MET A 1 178 ? -12.524 -3.108 13.650 1.00 97.75 178 MET A N 1
ATOM 1417 C CA . MET A 1 178 ? -11.627 -3.530 12.587 1.00 97.75 178 MET A CA 1
ATOM 1418 C C . MET A 1 178 ? -10.666 -2.400 12.225 1.00 97.75 178 MET A C 1
ATOM 1420 O O . MET A 1 178 ? -11.057 -1.230 12.172 1.00 97.75 178 MET A O 1
ATOM 1424 N N . VAL A 1 179 ? -9.416 -2.757 11.944 1.00 98.62 179 VAL A N 1
ATOM 1425 C CA . VAL A 1 179 ? -8.396 -1.833 11.444 1.00 98.62 179 VAL A CA 1
ATOM 1426 C C . VAL A 1 179 ? -7.908 -2.319 10.083 1.00 98.62 179 VAL A C 1
ATOM 1428 O O . VAL A 1 179 ? -7.582 -3.491 9.920 1.00 98.62 179 VAL A O 1
ATOM 1431 N N . VAL A 1 180 ? -7.823 -1.399 9.125 1.00 98.56 180 VAL A N 1
ATOM 1432 C CA . VAL A 1 180 ? -7.229 -1.608 7.805 1.00 98.56 180 VAL A CA 1
ATOM 1433 C C . VAL A 1 180 ? -5.931 -0.805 7.707 1.00 98.56 180 VAL A C 1
ATOM 1435 O O . VAL A 1 180 ? -5.924 0.429 7.678 1.00 98.56 180 VAL A O 1
ATOM 1438 N N . LEU A 1 181 ? -4.809 -1.512 7.654 1.00 98.56 181 LEU A N 1
ATOM 1439 C CA . LEU A 1 181 ? -3.477 -0.954 7.478 1.00 98.56 181 LEU A CA 1
ATOM 1440 C C . LEU A 1 181 ? -3.251 -0.648 5.999 1.00 98.56 181 LEU A C 1
ATOM 1442 O O . LEU A 1 181 ? -3.188 -1.548 5.160 1.00 98.56 181 LEU A O 1
ATOM 1446 N N . SER A 1 182 ? -3.117 0.635 5.669 1.00 98.19 182 SER A N 1
ATOM 1447 C CA . SER A 1 182 ? -2.807 1.060 4.307 1.00 98.19 182 SER A CA 1
ATOM 1448 C C . SER A 1 182 ? -1.298 0.940 4.077 1.00 98.19 182 SER A C 1
ATOM 1450 O O . SER A 1 182 ? -0.550 1.913 4.221 1.00 98.19 182 SER A O 1
ATOM 1452 N N . VAL A 1 183 ? -0.875 -0.295 3.787 1.00 97.19 183 VAL A N 1
ATOM 1453 C CA . VAL A 1 183 ? 0.515 -0.694 3.546 1.00 97.19 183 VAL A CA 1
ATOM 1454 C C . VAL A 1 183 ? 1.099 -0.048 2.295 1.00 97.19 183 VAL A C 1
ATOM 1456 O O . VAL A 1 183 ? 0.402 0.185 1.299 1.00 97.19 183 VAL A O 1
ATOM 1459 N N . GLY A 1 184 ? 2.386 0.266 2.387 1.00 95.81 184 GLY A N 1
ATOM 1460 C CA . GLY A 1 184 ? 3.183 0.796 1.297 1.00 95.81 184 GLY A CA 1
ATOM 1461 C C . GLY A 1 184 ? 3.599 -0.249 0.264 1.00 95.81 184 GLY A C 1
ATOM 1462 O O . GLY A 1 184 ? 3.352 -1.444 0.411 1.00 95.81 184 GLY A O 1
ATOM 1463 N N . ILE A 1 185 ? 4.251 0.249 -0.780 1.00 96.06 185 ILE A N 1
ATOM 1464 C CA . ILE A 1 185 ? 4.877 -0.510 -1.859 1.00 96.06 185 ILE A CA 1
ATOM 1465 C C . ILE A 1 185 ? 6.354 -0.725 -1.505 1.00 96.06 185 ILE A C 1
ATOM 1467 O O . ILE A 1 185 ? 7.003 0.177 -0.971 1.00 96.06 185 ILE A O 1
ATOM 1471 N N . ARG A 1 186 ? 6.872 -1.916 -1.803 1.00 95.00 186 ARG A N 1
ATOM 1472 C CA . ARG A 1 186 ? 8.284 -2.302 -1.730 1.00 95.00 186 ARG A CA 1
ATOM 1473 C C . ARG A 1 186 ? 8.731 -2.897 -3.064 1.00 95.00 186 ARG A C 1
ATOM 1475 O O . ARG A 1 186 ? 7.884 -3.431 -3.784 1.00 95.00 186 ARG A O 1
ATOM 1482 N N . PRO A 1 187 ? 10.031 -2.848 -3.393 1.00 93.50 187 PRO A N 1
ATOM 1483 C CA . PRO A 1 187 ? 10.563 -3.670 -4.473 1.00 93.50 187 PRO A CA 1
ATOM 1484 C C . PRO A 1 187 ? 10.203 -5.144 -4.255 1.00 93.50 187 PRO A C 1
ATOM 1486 O O . PRO A 1 187 ? 10.095 -5.597 -3.114 1.00 93.50 187 PRO A O 1
ATOM 1489 N N . ALA A 1 188 ? 10.014 -5.895 -5.339 1.00 93.81 188 ALA A N 1
ATOM 1490 C CA . ALA A 1 188 ? 9.829 -7.341 -5.238 1.00 93.81 188 ALA A CA 1
ATOM 1491 C C . ALA A 1 188 ? 11.091 -8.008 -4.664 1.00 93.81 188 ALA A C 1
ATOM 1493 O O . ALA A 1 188 ? 12.198 -7.528 -4.923 1.00 93.81 188 ALA A O 1
ATOM 1494 N N . LYS A 1 189 ? 10.949 -9.126 -3.940 1.00 91.19 189 LYS A N 1
ATOM 1495 C CA . LYS A 1 189 ? 12.068 -9.817 -3.262 1.00 91.19 189 LYS A CA 1
ATOM 1496 C C . LYS A 1 189 ? 13.242 -10.131 -4.179 1.00 91.19 189 LYS A C 1
ATOM 1498 O O . LYS A 1 189 ? 14.392 -9.973 -3.783 1.00 91.19 189 LYS A O 1
ATOM 1503 N N . ASP A 1 190 ? 12.941 -10.505 -5.416 1.00 93.44 190 ASP A N 1
ATOM 1504 C CA . ASP A 1 190 ? 13.945 -10.923 -6.392 1.00 93.44 190 ASP A CA 1
ATOM 1505 C C . ASP A 1 190 ? 14.527 -9.751 -7.200 1.00 93.44 190 ASP A C 1
ATOM 1507 O O . ASP A 1 190 ? 15.366 -9.969 -8.071 1.00 93.44 190 ASP A O 1
ATOM 1511 N N . THR A 1 191 ? 14.116 -8.504 -6.925 1.00 93.38 191 THR A N 1
ATOM 1512 C CA . THR A 1 191 ? 14.559 -7.322 -7.692 1.00 93.38 191 THR A CA 1
ATOM 1513 C C . THR A 1 191 ? 16.076 -7.165 -7.657 1.00 93.38 191 THR A C 1
ATOM 1515 O O . THR A 1 191 ? 16.680 -6.988 -8.710 1.00 93.38 191 THR A O 1
ATOM 1518 N N . THR A 1 192 ? 16.709 -7.291 -6.487 1.00 91.88 192 THR A N 1
ATOM 1519 C CA . THR A 1 192 ? 18.169 -7.151 -6.356 1.00 91.88 192 THR A CA 1
ATOM 1520 C C . THR A 1 192 ? 18.914 -8.254 -7.103 1.00 91.88 192 THR A C 1
ATOM 1522 O O . THR A 1 192 ? 19.817 -7.965 -7.880 1.00 91.88 192 THR A O 1
ATOM 1525 N N . ALA A 1 193 ? 18.502 -9.514 -6.932 1.00 94.62 193 ALA A N 1
ATOM 1526 C CA . ALA A 1 193 ? 19.135 -10.649 -7.606 1.00 94.62 193 ALA A CA 1
ATOM 1527 C C . ALA A 1 193 ? 18.980 -10.569 -9.135 1.00 94.62 193 ALA A C 1
ATOM 1529 O O . ALA A 1 193 ? 19.915 -10.859 -9.887 1.00 94.62 193 ALA A O 1
ATOM 1530 N N . LEU A 1 194 ? 17.806 -10.135 -9.604 1.00 93.12 194 LEU A N 1
ATOM 1531 C CA . LEU A 1 194 ? 17.557 -9.862 -11.015 1.00 93.12 194 LEU A CA 1
ATOM 1532 C C . LEU A 1 194 ? 18.454 -8.729 -11.524 1.00 93.12 194 LEU A C 1
ATOM 1534 O O . LEU A 1 194 ? 19.038 -8.853 -12.599 1.00 93.12 194 LEU A O 1
ATOM 1538 N N . ALA A 1 195 ? 18.585 -7.652 -10.748 1.00 91.19 195 ALA A N 1
ATOM 1539 C CA . ALA A 1 195 ? 19.403 -6.506 -11.109 1.00 91.19 195 ALA A CA 1
ATOM 1540 C C . ALA A 1 195 ? 20.887 -6.869 -11.243 1.00 91.19 195 ALA A C 1
ATOM 1542 O O . ALA A 1 195 ? 21.516 -6.508 -12.235 1.00 91.19 195 ALA A O 1
ATOM 1543 N N . GLU A 1 196 ? 21.419 -7.657 -10.308 1.00 92.62 196 GLU A N 1
ATOM 1544 C CA . GLU A 1 196 ? 22.785 -8.191 -10.359 1.00 92.62 196 GLU A CA 1
ATOM 1545 C C . GLU A 1 196 ? 23.000 -9.104 -11.571 1.00 92.62 196 GLU A C 1
ATOM 1547 O O . GLU A 1 196 ? 24.002 -8.979 -12.273 1.00 92.62 196 GLU A O 1
ATOM 1552 N N . THR A 1 197 ? 22.040 -9.990 -11.856 1.00 93.25 197 THR A N 1
ATOM 1553 C CA . THR A 1 197 ? 22.112 -10.921 -12.996 1.00 93.25 197 THR A CA 1
ATOM 1554 C C . THR A 1 197 ? 22.129 -10.183 -14.333 1.00 93.25 197 THR A C 1
ATOM 1556 O O . THR A 1 197 ? 22.843 -10.572 -15.255 1.00 93.25 197 THR A O 1
ATOM 1559 N N . LEU A 1 198 ? 21.334 -9.118 -14.443 1.00 90.69 198 LEU A N 1
ATOM 1560 C CA . LEU A 1 198 ? 21.183 -8.326 -15.662 1.00 90.69 198 LEU A CA 1
ATOM 1561 C C . LEU A 1 198 ? 22.136 -7.126 -15.731 1.00 90.69 198 LEU A C 1
ATOM 1563 O O . LEU A 1 198 ? 22.120 -6.408 -16.728 1.00 90.69 198 LEU A O 1
ATOM 1567 N N . LEU A 1 199 ? 22.954 -6.913 -14.694 1.00 89.50 199 LEU A N 1
ATOM 1568 C CA . LEU A 1 199 ? 23.851 -5.764 -14.543 1.00 89.50 199 LEU A CA 1
ATOM 1569 C C . LEU A 1 199 ? 23.132 -4.412 -14.694 1.00 89.50 199 LEU A C 1
ATOM 1571 O O . LEU A 1 199 ? 23.686 -3.470 -15.260 1.00 89.50 199 LEU A O 1
ATOM 1575 N N . VAL A 1 200 ? 21.903 -4.315 -14.177 1.00 88.69 200 VAL A N 1
ATOM 1576 C CA . VAL A 1 200 ? 21.110 -3.079 -14.193 1.00 88.69 200 VAL A CA 1
ATOM 1577 C C . VAL A 1 200 ? 21.173 -2.361 -12.841 1.00 88.69 200 VAL A C 1
ATOM 1579 O O . VAL A 1 200 ? 21.231 -3.014 -11.798 1.00 88.69 200 VAL A O 1
ATOM 1582 N N . PRO A 1 201 ? 21.164 -1.018 -12.821 1.00 87.69 201 PRO A N 1
ATOM 1583 C CA . PRO A 1 201 ? 21.241 -0.256 -11.580 1.00 87.69 201 PRO A CA 1
ATOM 1584 C C . PRO A 1 201 ? 19.948 -0.358 -10.760 1.00 87.69 201 PRO A C 1
ATOM 1586 O O . PRO A 1 201 ? 18.843 -0.455 -11.304 1.00 87.69 201 PRO A O 1
ATOM 1589 N N . ILE A 1 202 ? 20.109 -0.260 -9.441 1.00 89.25 202 ILE A N 1
ATOM 1590 C CA . ILE A 1 202 ? 19.027 -0.048 -8.478 1.00 89.25 202 ILE A CA 1
ATOM 1591 C C . ILE A 1 202 ? 19.250 1.259 -7.718 1.00 89.25 202 ILE A C 1
ATOM 1593 O O . ILE A 1 202 ? 20.390 1.690 -7.516 1.00 89.25 202 ILE A O 1
ATOM 1597 N N . ASP A 1 203 ? 18.159 1.882 -7.288 1.00 88.50 203 ASP A N 1
ATOM 1598 C CA . ASP A 1 203 ? 18.197 3.060 -6.435 1.00 88.50 203 ASP A CA 1
ATOM 1599 C C . ASP A 1 203 ? 18.481 2.698 -4.965 1.00 88.50 203 ASP A C 1
ATOM 1601 O O . ASP A 1 203 ? 18.623 1.538 -4.575 1.00 88.50 203 ASP A O 1
ATOM 1605 N N . GLU A 1 204 ? 18.562 3.722 -4.116 1.00 86.62 204 GLU A N 1
ATOM 1606 C CA . GLU A 1 204 ? 18.813 3.573 -2.676 1.00 86.62 204 GLU A CA 1
ATOM 1607 C C . GLU A 1 204 ? 17.693 2.859 -1.903 1.00 86.62 204 GLU A C 1
ATOM 1609 O O . GLU A 1 204 ? 17.889 2.477 -0.750 1.00 86.62 204 GLU A O 1
ATOM 1614 N N . TYR A 1 205 ? 16.536 2.660 -2.535 1.00 88.81 205 TYR A N 1
ATOM 1615 C CA . TYR A 1 205 ? 15.385 1.956 -1.985 1.00 88.81 205 TYR A CA 1
ATOM 1616 C C . TYR A 1 205 ? 15.206 0.551 -2.572 1.00 88.81 205 TYR A C 1
ATOM 1618 O O . TYR A 1 205 ? 14.292 -0.157 -2.144 1.00 88.81 205 TYR A O 1
ATOM 1626 N N . GLY A 1 206 ? 16.060 0.144 -3.517 1.00 90.44 206 GLY A N 1
ATOM 1627 C CA . GLY A 1 206 ? 16.040 -1.161 -4.172 1.00 90.44 206 GLY A CA 1
ATOM 1628 C C . GLY A 1 206 ? 15.110 -1.268 -5.385 1.00 90.44 206 GLY A C 1
ATOM 1629 O O . GLY A 1 206 ? 14.874 -2.382 -5.848 1.00 90.44 206 GLY A O 1
ATOM 1630 N N . PHE A 1 207 ? 14.563 -0.163 -5.900 1.00 92.31 207 PHE A N 1
ATOM 1631 C CA . PHE A 1 207 ? 13.839 -0.169 -7.177 1.00 92.31 207 PHE A CA 1
ATOM 1632 C C . PHE A 1 207 ? 14.814 -0.092 -8.354 1.00 92.31 207 PHE A C 1
ATOM 1634 O O . PHE A 1 207 ? 15.916 0.430 -8.221 1.00 92.31 207 PHE A O 1
ATOM 1641 N N . LEU A 1 208 ? 14.409 -0.589 -9.524 1.00 90.56 208 LEU A N 1
ATOM 1642 C CA . LEU A 1 208 ? 15.215 -0.497 -10.744 1.00 90.56 208 LEU A CA 1
ATOM 1643 C C . LEU A 1 208 ? 15.343 0.961 -11.199 1.00 90.56 208 LEU A C 1
ATOM 1645 O O . LEU A 1 208 ? 14.339 1.665 -11.307 1.00 90.56 208 LEU A O 1
ATOM 1649 N N . GLY A 1 209 ? 16.561 1.393 -11.524 1.00 83.00 209 GLY A N 1
ATOM 1650 C CA . GLY A 1 209 ? 16.830 2.741 -12.025 1.00 83.00 209 GLY A CA 1
ATOM 1651 C C . GLY A 1 209 ? 18.053 3.400 -11.396 1.00 83.00 209 GLY A C 1
ATOM 1652 O O . GLY A 1 209 ? 18.644 2.898 -10.442 1.00 83.00 209 GLY A O 1
ATOM 1653 N N . PHE A 1 210 ? 18.440 4.556 -11.940 1.00 70.88 210 PHE A N 1
ATOM 1654 C CA . PHE A 1 210 ? 19.455 5.405 -11.322 1.00 70.88 210 PHE A CA 1
ATOM 1655 C C . PHE A 1 210 ? 18.846 6.291 -10.235 1.00 70.88 210 PHE A C 1
ATOM 1657 O O . PHE A 1 210 ? 17.699 6.738 -10.316 1.00 70.88 210 PHE A O 1
ATOM 1664 N N . LYS A 1 211 ? 19.661 6.618 -9.231 1.00 62.59 211 LYS A N 1
ATOM 1665 C CA . LYS A 1 211 ? 19.308 7.582 -8.188 1.00 62.59 211 LYS A CA 1
ATOM 1666 C C . LYS A 1 211 ? 18.868 8.918 -8.804 1.00 62.59 211 LYS A C 1
ATOM 1668 O O . LYS A 1 211 ? 19.643 9.568 -9.500 1.00 62.59 211 LYS A O 1
ATOM 1673 N N . GLY A 1 212 ? 17.638 9.344 -8.505 1.00 56.16 212 GLY A N 1
ATOM 1674 C CA . GLY A 1 212 ? 17.071 10.612 -8.984 1.00 56.16 212 GLY A CA 1
ATOM 1675 C C . GLY A 1 212 ? 16.445 10.570 -10.386 1.00 56.16 212 GLY A C 1
ATOM 1676 O O . GLY A 1 212 ? 15.961 11.605 -10.851 1.00 56.16 212 GLY A O 1
ATOM 1677 N N . ALA A 1 213 ? 16.405 9.408 -11.044 1.00 56.75 213 ALA A N 1
ATOM 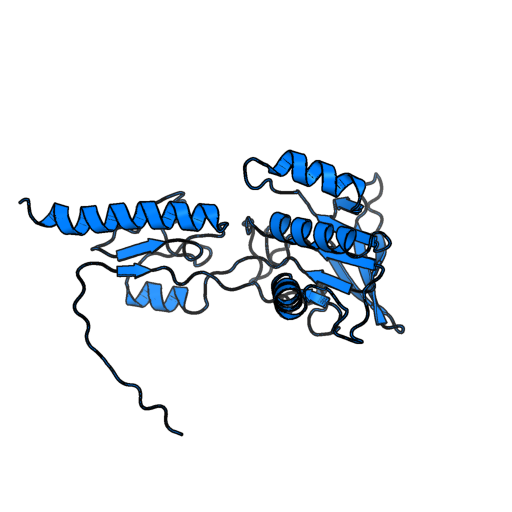1678 C CA . ALA A 1 213 ? 15.722 9.237 -12.322 1.00 56.75 213 ALA A CA 1
ATOM 1679 C C . ALA A 1 213 ? 14.199 9.363 -12.131 1.00 56.75 213 ALA A C 1
ATOM 1681 O O . ALA A 1 213 ? 13.578 8.594 -11.401 1.00 56.75 213 ALA A O 1
ATOM 1682 N N . SER A 1 214 ? 13.577 10.361 -12.767 1.00 49.66 214 SER A N 1
ATOM 1683 C CA . SER A 1 214 ? 12.141 10.667 -12.606 1.00 49.66 214 SER A CA 1
ATOM 1684 C C . SER A 1 214 ? 11.260 10.200 -13.773 1.00 49.66 214 SER A C 1
ATOM 1686 O O . SER A 1 214 ? 10.038 10.328 -13.707 1.00 49.66 214 SER A O 1
ATOM 1688 N N . SER A 1 215 ? 11.847 9.615 -14.820 1.00 47.03 215 SER A N 1
ATOM 1689 C CA . SER A 1 215 ? 11.142 9.023 -15.966 1.00 47.03 215 SER A CA 1
ATOM 1690 C C . SER A 1 215 ? 12.143 8.354 -16.913 1.00 47.03 215 SER A C 1
ATOM 1692 O O . SER A 1 215 ? 13.291 8.783 -16.971 1.00 47.03 215 SER A O 1
ATOM 1694 N N . LEU A 1 216 ? 11.704 7.344 -17.675 1.00 47.91 216 LEU A N 1
ATOM 1695 C CA . LEU A 1 216 ? 12.486 6.686 -18.738 1.00 47.91 216 LEU A CA 1
ATOM 1696 C C . LEU A 1 216 ? 13.235 7.693 -19.637 1.00 47.91 216 LEU A C 1
ATOM 1698 O O . LEU A 1 216 ? 12.633 8.712 -19.987 1.00 47.91 216 LEU A O 1
ATOM 1702 N N . PRO A 1 217 ? 14.475 7.399 -20.091 1.00 50.41 217 PRO A N 1
ATOM 1703 C CA . PRO A 1 217 ? 15.066 6.075 -20.274 1.00 50.41 217 PRO A CA 1
ATOM 1704 C C . PRO A 1 217 ? 16.468 5.948 -19.657 1.00 50.41 217 PRO A C 1
ATOM 1706 O O . PRO A 1 217 ? 17.456 5.753 -20.356 1.00 50.41 217 PRO A O 1
ATOM 1709 N N . ASP A 1 218 ? 16.565 6.048 -18.342 1.00 53.78 218 ASP A N 1
ATOM 1710 C CA . ASP A 1 218 ? 17.859 5.905 -17.674 1.00 53.78 218 ASP A CA 1
ATOM 1711 C C . ASP A 1 218 ? 18.326 4.438 -17.635 1.00 53.78 218 ASP A C 1
ATOM 1713 O O . ASP A 1 218 ? 19.514 4.158 -17.731 1.00 53.78 218 ASP A O 1
ATOM 1717 N N . LEU A 1 219 ? 17.398 3.475 -17.655 1.00 57.91 219 LEU A N 1
ATOM 1718 C CA . LEU A 1 219 ? 17.723 2.051 -17.767 1.00 57.91 219 LEU A CA 1
ATOM 1719 C C . LEU A 1 219 ? 17.785 1.540 -19.217 1.00 57.91 219 LEU A C 1
ATOM 1721 O O . LEU A 1 219 ? 17.545 0.362 -19.430 1.00 57.91 219 LEU A O 1
ATOM 1725 N N . GLN A 1 220 ? 18.061 2.380 -20.225 1.00 60.66 220 GLN A N 1
ATOM 1726 C CA . GLN A 1 220 ? 18.352 1.906 -21.593 1.00 60.66 220 GLN A CA 1
ATOM 1727 C C . GLN A 1 220 ? 19.800 1.422 -21.701 1.00 60.66 220 GLN A C 1
ATOM 1729 O O . GLN A 1 220 ? 20.602 1.947 -22.474 1.00 60.66 220 GLN A O 1
ATOM 1734 N N . GLN A 1 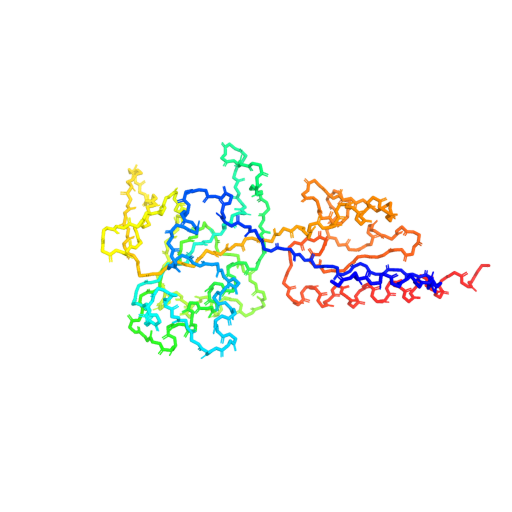221 ? 20.142 0.414 -20.910 1.00 62.72 221 GLN A N 1
ATOM 1735 C CA . GLN A 1 221 ? 21.428 -0.246 -21.037 1.00 62.72 221 GLN A CA 1
ATOM 1736 C C . GLN A 1 221 ? 21.261 -1.457 -21.956 1.00 62.72 221 GLN A C 1
ATOM 1738 O O . GLN A 1 221 ? 20.474 -2.356 -21.675 1.00 62.72 221 GLN A O 1
ATOM 1743 N N . ASP A 1 222 ? 21.953 -1.443 -23.095 1.00 71.88 222 ASP A N 1
ATOM 1744 C CA . ASP A 1 222 ? 22.147 -2.602 -23.976 1.00 71.88 222 ASP A CA 1
ATOM 1745 C C . ASP A 1 222 ? 20.877 -3.363 -24.427 1.00 71.88 222 ASP A C 1
ATOM 1747 O O . ASP A 1 222 ? 20.935 -4.540 -24.770 1.00 71.88 222 ASP A O 1
ATOM 1751 N N . GLY A 1 223 ? 19.722 -2.690 -24.514 1.00 83.12 223 GLY A N 1
ATOM 1752 C CA . GLY A 1 223 ? 18.449 -3.308 -24.926 1.00 83.12 223 GLY A CA 1
ATOM 1753 C C . GLY A 1 223 ? 17.604 -3.863 -23.775 1.00 83.12 223 GLY A C 1
ATOM 1754 O O . GLY A 1 223 ? 16.600 -4.530 -24.023 1.00 83.12 223 GLY A O 1
ATOM 1755 N N . ILE A 1 224 ? 17.971 -3.571 -22.529 1.00 89.00 224 ILE A N 1
ATOM 1756 C CA . ILE A 1 224 ? 17.149 -3.819 -21.344 1.00 89.00 224 ILE A CA 1
ATOM 1757 C C . ILE A 1 224 ? 16.310 -2.568 -21.055 1.00 89.00 224 ILE A C 1
ATOM 1759 O O . ILE A 1 224 ? 16.734 -1.447 -21.316 1.00 89.00 224 ILE A O 1
ATOM 1763 N N . PHE A 1 225 ? 15.089 -2.763 -20.568 1.00 89.62 225 PHE A N 1
ATOM 1764 C CA . PHE A 1 225 ? 14.132 -1.719 -20.217 1.00 89.62 225 PHE A CA 1
ATOM 1765 C C . PHE A 1 225 ? 13.394 -2.127 -18.941 1.00 89.62 225 PHE A C 1
ATOM 1767 O O . PHE A 1 225 ? 13.267 -3.317 -18.659 1.00 89.62 225 PHE A O 1
ATOM 1774 N N . ALA A 1 226 ? 12.836 -1.167 -18.206 1.00 90.06 226 ALA A N 1
ATOM 1775 C CA . ALA A 1 226 ? 11.943 -1.429 -17.080 1.00 90.06 226 ALA A CA 1
ATOM 1776 C C . ALA A 1 226 ? 10.628 -0.654 -17.233 1.00 90.06 226 ALA A C 1
ATOM 1778 O O . ALA A 1 226 ? 10.593 0.395 -17.877 1.00 90.06 226 ALA A O 1
ATOM 1779 N N . ALA A 1 227 ? 9.538 -1.205 -16.700 1.00 91.44 227 ALA A N 1
ATOM 1780 C CA . ALA A 1 227 ? 8.217 -0.600 -16.767 1.00 91.44 227 ALA A CA 1
ATOM 1781 C C . ALA A 1 227 ? 7.389 -0.889 -15.511 1.00 91.44 227 ALA A C 1
ATOM 1783 O O . ALA A 1 227 ? 7.188 -2.039 -15.114 1.00 91.44 227 ALA A O 1
ATOM 1784 N N . GLY A 1 228 ? 6.790 0.160 -14.952 1.00 93.06 228 GLY A N 1
ATOM 1785 C CA . GLY A 1 228 ? 5.770 0.066 -13.920 1.00 93.06 228 GLY A CA 1
ATOM 1786 C C . GLY A 1 228 ? 6.327 0.184 -12.505 1.00 93.06 228 GLY A C 1
ATOM 1787 O O . GLY A 1 228 ? 7.207 1.001 -12.213 1.00 93.06 228 GLY A O 1
ATOM 1788 N N . ALA A 1 229 ? 5.748 -0.601 -11.597 1.00 94.56 229 ALA A N 1
ATOM 1789 C CA . ALA A 1 229 ? 5.996 -0.473 -10.163 1.00 94.56 229 ALA A CA 1
ATOM 1790 C C . ALA A 1 229 ? 7.367 -1.009 -9.710 1.00 94.56 229 ALA A C 1
ATOM 1792 O O . ALA A 1 229 ? 7.772 -0.740 -8.582 1.00 94.56 229 ALA A O 1
ATOM 1793 N N . CYS A 1 230 ? 8.095 -1.708 -10.588 1.00 93.44 230 CYS A N 1
ATOM 1794 C CA . CYS A 1 230 ? 9.460 -2.161 -10.316 1.00 93.44 230 CYS A CA 1
ATOM 1795 C C . CYS A 1 230 ? 10.483 -1.016 -10.318 1.00 93.44 230 CYS A C 1
ATOM 1797 O O . CYS A 1 230 ? 11.577 -1.190 -9.793 1.00 93.44 230 CYS A O 1
ATOM 1799 N N . GLU A 1 231 ? 10.136 0.148 -10.880 1.00 90.69 231 GLU A N 1
ATOM 1800 C CA . GLU A 1 231 ? 10.997 1.341 -10.880 1.00 90.69 231 GLU A CA 1
ATOM 1801 C C . GLU A 1 231 ? 10.641 2.345 -9.779 1.00 90.69 231 GLU A C 1
ATOM 1803 O O . GLU A 1 231 ? 11.474 3.147 -9.389 1.00 90.69 231 GLU A O 1
ATOM 1808 N N . SER A 1 232 ? 9.388 2.366 -9.315 1.00 91.94 232 SER A N 1
ATOM 1809 C CA . SER A 1 232 ? 8.959 3.164 -8.155 1.00 91.94 232 SER A CA 1
ATOM 1810 C C . SER A 1 232 ? 7.474 2.932 -7.856 1.00 91.94 232 SER A C 1
ATOM 1812 O O . SER A 1 232 ? 6.749 2.432 -8.721 1.00 91.94 232 SER A O 1
ATOM 1814 N N . PRO A 1 233 ? 6.967 3.343 -6.678 1.00 94.12 233 PRO A N 1
ATOM 1815 C CA . PRO A 1 233 ? 5.538 3.318 -6.382 1.00 94.12 233 PRO A CA 1
ATOM 1816 C C . PRO A 1 233 ? 4.721 4.176 -7.360 1.00 94.12 233 PRO A C 1
ATOM 1818 O O . PRO A 1 233 ? 4.901 5.392 -7.440 1.00 94.12 233 PRO A O 1
ATOM 1821 N N . LYS A 1 234 ? 3.788 3.550 -8.084 1.00 91.94 234 LYS A N 1
ATOM 1822 C CA . LYS A 1 234 ? 2.954 4.196 -9.111 1.00 91.94 234 LYS A CA 1
ATOM 1823 C C . LYS A 1 234 ? 1.545 3.601 -9.133 1.00 91.94 234 LYS A C 1
ATOM 1825 O O . LYS A 1 234 ? 1.338 2.462 -8.717 1.00 91.94 234 LYS A O 1
ATOM 1830 N N . ASP A 1 235 ? 0.576 4.372 -9.623 1.00 92.88 235 ASP A N 1
ATOM 1831 C CA . ASP A 1 235 ? -0.776 3.870 -9.883 1.00 92.88 235 ASP A CA 1
ATOM 1832 C C . ASP A 1 235 ? -0.882 3.151 -11.239 1.00 92.88 235 ASP A C 1
ATOM 1834 O O . ASP A 1 235 ? 0.027 3.183 -12.068 1.00 92.88 235 ASP A O 1
ATOM 1838 N N . ILE A 1 236 ? -2.024 2.497 -11.471 1.00 93.69 236 ILE A N 1
ATOM 1839 C CA . ILE A 1 236 ? -2.277 1.719 -12.692 1.00 93.69 236 ILE A CA 1
ATOM 1840 C C . ILE A 1 236 ? -2.163 2.594 -13.946 1.00 93.69 236 ILE A C 1
ATOM 1842 O O . ILE A 1 236 ? -1.576 2.162 -14.933 1.00 93.69 236 ILE A O 1
ATOM 1846 N N . GLN A 1 237 ? -2.695 3.820 -13.919 1.00 92.25 237 GLN A N 1
ATOM 1847 C CA . GLN A 1 237 ? -2.690 4.699 -15.094 1.00 92.25 237 GLN A CA 1
ATOM 1848 C C . GLN A 1 237 ? -1.267 5.122 -15.465 1.00 92.25 237 GLN A C 1
ATOM 1850 O O . GLN A 1 237 ? -0.909 5.128 -16.640 1.00 92.25 237 GLN A O 1
ATOM 1855 N N . SER A 1 238 ? -0.448 5.415 -14.458 1.00 91.31 238 SER A N 1
ATOM 1856 C CA . SER A 1 238 ? 0.965 5.744 -14.620 1.00 91.31 238 SER A CA 1
ATOM 1857 C C . SER A 1 238 ? 1.748 4.541 -15.143 1.00 91.31 238 SER A C 1
ATOM 1859 O O . SER A 1 238 ? 2.536 4.694 -16.071 1.00 91.31 238 SER A O 1
ATOM 1861 N N . CYS A 1 239 ? 1.485 3.335 -14.625 1.00 93.31 239 CYS A N 1
ATOM 1862 C CA . CYS A 1 239 ? 2.084 2.100 -15.138 1.00 93.31 239 CYS A CA 1
ATOM 1863 C C . CYS A 1 239 ? 1.706 1.837 -16.604 1.00 93.31 239 CYS A C 1
ATOM 1865 O O . CYS A 1 239 ? 2.569 1.466 -17.393 1.00 93.31 239 CYS A O 1
ATOM 1867 N N . MET A 1 240 ? 0.444 2.055 -16.989 1.00 94.62 240 MET A N 1
ATOM 1868 C CA . MET A 1 240 ? -0.010 1.892 -18.376 1.00 94.62 240 MET A CA 1
ATOM 1869 C C . MET A 1 240 ? 0.673 2.888 -19.317 1.00 94.62 2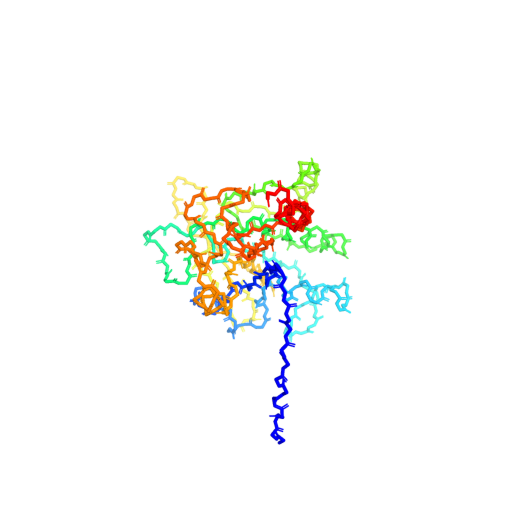40 MET A C 1
ATOM 1871 O O . MET A 1 240 ? 1.240 2.480 -20.327 1.00 94.62 240 MET A O 1
ATOM 1875 N N . ALA A 1 241 ? 0.686 4.175 -18.959 1.00 92.12 241 ALA A N 1
ATOM 1876 C CA . ALA A 1 241 ? 1.362 5.205 -19.749 1.00 92.12 241 ALA A CA 1
ATOM 1877 C C . ALA A 1 241 ? 2.865 4.915 -19.892 1.00 92.12 241 ALA A C 1
ATOM 1879 O O . ALA A 1 241 ? 3.455 5.109 -20.955 1.00 92.12 241 ALA A O 1
ATOM 1880 N N . GLN A 1 242 ? 3.486 4.402 -18.829 1.00 91.44 242 GLN A N 1
ATOM 1881 C CA . GLN A 1 242 ? 4.883 4.003 -18.855 1.00 91.44 242 GLN A CA 1
ATOM 1882 C C . GLN A 1 242 ? 5.124 2.796 -19.768 1.00 91.44 242 GLN A C 1
ATOM 1884 O O . GLN A 1 242 ? 6.068 2.809 -20.552 1.00 91.44 242 GLN A O 1
ATOM 1889 N N . ALA A 1 243 ? 4.261 1.780 -19.719 1.00 92.88 243 ALA A N 1
ATOM 1890 C CA . ALA A 1 243 ? 4.355 0.615 -20.592 1.00 92.88 243 ALA A CA 1
ATOM 1891 C C . ALA A 1 243 ? 4.242 0.996 -22.080 1.00 92.88 243 ALA A C 1
ATOM 1893 O O . ALA A 1 243 ? 4.985 0.467 -22.909 1.00 92.88 243 ALA A O 1
ATOM 1894 N N . GLU A 1 244 ? 3.373 1.952 -22.424 1.00 93.88 244 GLU A N 1
ATOM 1895 C CA . GLU A 1 244 ? 3.277 2.503 -23.783 1.00 93.88 244 GLU A CA 1
ATOM 1896 C C . GLU A 1 244 ? 4.582 3.195 -24.208 1.00 93.88 244 GLU A C 1
ATOM 1898 O O . GLU A 1 244 ? 5.108 2.925 -25.292 1.00 93.88 244 GLU A O 1
ATOM 1903 N N . ALA A 1 245 ? 5.155 4.031 -23.336 1.00 90.56 245 ALA A N 1
ATOM 1904 C CA . ALA A 1 245 ? 6.424 4.708 -23.598 1.00 90.56 245 ALA A CA 1
ATOM 1905 C C . ALA A 1 245 ? 7.593 3.718 -23.774 1.00 90.56 245 ALA A C 1
ATOM 1907 O O . ALA A 1 245 ? 8.396 3.867 -24.698 1.00 90.56 245 ALA A O 1
ATOM 1908 N N . VAL A 1 246 ? 7.664 2.678 -22.935 1.00 90.25 246 VAL A N 1
ATOM 1909 C CA . VAL A 1 246 ? 8.669 1.606 -23.040 1.00 90.25 246 VAL A CA 1
ATOM 1910 C C . VAL A 1 246 ? 8.502 0.826 -24.332 1.00 90.25 246 VAL A C 1
ATOM 1912 O O . VAL A 1 246 ? 9.486 0.564 -25.014 1.00 90.25 246 VAL A O 1
ATOM 1915 N N . SER A 1 247 ? 7.268 0.513 -24.722 1.00 92.00 247 SER A N 1
ATOM 1916 C CA . SER A 1 247 ? 6.994 -0.204 -25.971 1.00 92.00 247 SER A CA 1
ATOM 1917 C C . SER A 1 247 ? 7.510 0.574 -27.186 1.00 92.00 247 SER A C 1
ATOM 1919 O O . SER A 1 247 ? 8.181 0.010 -28.050 1.00 92.00 247 SER A O 1
ATOM 1921 N N . ALA A 1 248 ? 7.278 1.890 -27.228 1.00 90.44 248 ALA A N 1
ATOM 1922 C CA . ALA A 1 248 ? 7.825 2.752 -28.275 1.00 90.44 248 ALA A CA 1
ATOM 1923 C C . ALA A 1 248 ? 9.366 2.801 -28.250 1.00 90.44 248 ALA A C 1
ATOM 1925 O O . ALA A 1 248 ? 10.007 2.800 -29.304 1.00 90.44 248 ALA A O 1
ATOM 1926 N N . ALA A 1 249 ? 9.969 2.808 -27.059 1.00 87.19 249 ALA A N 1
ATOM 1927 C CA . ALA A 1 249 ? 11.419 2.795 -26.891 1.00 87.19 249 ALA A CA 1
ATOM 1928 C C . ALA A 1 249 ? 12.064 1.477 -27.356 1.00 87.19 249 ALA A C 1
ATOM 1930 O O . ALA A 1 249 ? 13.092 1.512 -28.034 1.00 87.19 249 ALA A O 1
ATOM 1931 N N . VAL A 1 250 ? 11.435 0.334 -27.065 1.00 90.00 250 VAL A N 1
ATOM 1932 C CA . VAL A 1 250 ? 11.853 -0.988 -27.553 1.00 90.00 250 VAL A CA 1
ATOM 1933 C C . VAL A 1 250 ? 11.815 -1.016 -29.077 1.00 90.00 250 VAL A C 1
ATOM 1935 O O . VAL A 1 250 ? 12.827 -1.312 -29.703 1.00 90.00 250 VAL A O 1
ATOM 1938 N N . ILE A 1 251 ? 10.693 -0.616 -29.688 1.00 90.50 251 ILE A N 1
ATOM 1939 C CA . ILE A 1 251 ? 10.554 -0.524 -31.151 1.00 90.50 251 ILE A CA 1
ATOM 1940 C C . ILE A 1 251 ? 11.690 0.325 -31.739 1.00 90.50 251 ILE A C 1
ATOM 1942 O O . ILE A 1 251 ? 12.372 -0.100 -32.670 1.00 90.50 251 ILE A O 1
ATOM 1946 N N . ARG A 1 252 ? 11.954 1.503 -31.163 1.00 86.06 252 ARG A N 1
ATOM 1947 C CA . ARG A 1 252 ? 13.044 2.378 -31.614 1.00 86.06 252 ARG A CA 1
ATOM 1948 C C . ARG A 1 252 ? 14.419 1.712 -31.504 1.00 86.06 252 ARG A C 1
ATOM 1950 O O . ARG A 1 252 ? 15.224 1.874 -32.415 1.00 86.06 252 ARG A O 1
ATOM 1957 N N . SER A 1 253 ? 14.687 0.982 -30.422 1.00 84.50 253 SER A N 1
ATOM 1958 C CA . SER A 1 253 ? 15.946 0.250 -30.224 1.00 84.50 253 SER A CA 1
ATOM 1959 C C . SER A 1 253 ? 16.139 -0.853 -31.269 1.00 84.50 253 SER A C 1
ATOM 1961 O O . SER A 1 253 ? 17.225 -0.978 -31.834 1.00 84.50 253 SER A O 1
ATOM 1963 N N . LEU A 1 254 ? 15.074 -1.596 -31.590 1.00 86.44 254 LEU A N 1
ATOM 1964 C CA . LEU A 1 254 ? 15.105 -2.671 -32.585 1.00 86.44 254 LEU A CA 1
ATOM 1965 C C . LEU A 1 254 ? 15.334 -2.134 -34.006 1.00 86.44 254 LEU A C 1
ATOM 1967 O O . LEU A 1 254 ? 16.190 -2.634 -34.729 1.00 86.44 254 LEU A O 1
ATOM 1971 N N . PHE A 1 255 ? 14.616 -1.081 -34.410 1.00 80.94 255 PHE A N 1
ATOM 1972 C CA . PHE A 1 255 ? 14.707 -0.552 -35.779 1.00 80.94 255 PHE A CA 1
ATOM 1973 C C . PHE A 1 255 ? 15.845 0.459 -35.989 1.00 80.94 255 PHE A C 1
ATOM 1975 O O . PHE A 1 255 ? 16.305 0.636 -37.116 1.00 80.94 255 PHE A O 1
ATOM 1982 N N . GLY A 1 256 ? 16.329 1.112 -34.929 1.00 65.62 256 GLY A N 1
ATOM 1983 C CA . GLY A 1 256 ? 17.424 2.085 -35.001 1.00 65.62 256 GLY A CA 1
ATOM 1984 C C . GLY A 1 256 ? 18.802 1.463 -35.246 1.00 65.62 256 GLY A C 1
ATOM 1985 O O . GLY A 1 256 ? 19.673 2.128 -35.798 1.00 65.62 256 GLY A O 1
ATOM 1986 N N . LYS A 1 257 ? 18.997 0.184 -34.895 1.00 54.44 257 LYS A N 1
ATOM 1987 C CA . LYS A 1 257 ? 20.260 -0.550 -35.106 1.00 54.44 257 LYS A CA 1
ATOM 1988 C C . LYS A 1 257 ? 20.504 -0.977 -36.565 1.00 54.44 257 LYS A C 1
ATOM 1990 O O . LYS A 1 257 ? 21.612 -1.380 -36.891 1.00 54.44 257 LYS A O 1
ATOM 1995 N N . HIS A 1 258 ? 19.510 -0.866 -37.451 1.00 47.75 258 HIS A N 1
ATOM 1996 C CA . HIS A 1 258 ? 19.602 -1.295 -38.857 1.00 47.75 258 HIS A CA 1
ATOM 1997 C C . HIS A 1 258 ? 19.947 -0.169 -39.859 1.00 47.75 258 HIS A C 1
ATOM 1999 O O . HIS A 1 258 ? 19.835 -0.383 -41.064 1.00 47.75 258 HIS A O 1
ATOM 2005 N N . GLN A 1 259 ? 20.342 1.027 -39.399 1.00 40.59 259 GLN A N 1
ATOM 2006 C CA . GLN A 1 259 ? 20.617 2.190 -40.267 1.00 40.59 259 GLN A CA 1
ATOM 2007 C C . GLN A 1 259 ? 22.080 2.678 -40.288 1.00 40.59 259 GLN A C 1
ATOM 2009 O O . GLN A 1 259 ? 22.336 3.789 -40.753 1.00 40.59 259 GLN A O 1
ATOM 2014 N N . THR A 1 260 ? 23.047 1.872 -39.845 1.00 37.66 260 THR A N 1
ATOM 2015 C CA . THR A 1 260 ? 24.488 2.187 -39.956 1.00 37.66 260 THR A CA 1
ATOM 2016 C C . THR A 1 260 ? 25.259 1.083 -40.641 1.00 37.66 260 THR A C 1
ATOM 2018 O O . THR A 1 260 ? 25.061 -0.079 -40.221 1.00 37.66 260 THR A O 1
#

pLDDT: mean 88.85, std 12.04, range [37.66, 98.62]

Solvent-accessible surface area (backbone atoms only — not comparable to full-atom values): 14848 Å² total; per-residue (Å²): 131,83,82,77,85,79,86,79,92,78,93,73,86,60,46,77,46,61,83,29,55,33,74,46,67,55,64,80,42,68,48,60,33,42,85,77,40,67,34,45,39,41,46,68,58,51,50,50,40,32,73,75,68,71,47,77,51,29,71,77,76,66,44,71,54,54,29,36,36,38,39,53,56,36,52,18,56,35,56,77,97,73,43,50,94,84,42,33,59,57,70,37,71,40,43,56,52,57,50,50,53,50,51,48,50,48,39,72,77,36,74,82,36,46,41,36,39,31,27,84,75,83,64,84,59,75,92,63,30,68,66,52,49,57,59,42,64,78,70,39,45,77,44,76,25,69,68,70,39,39,45,72,50,98,87,65,36,38,38,41,31,31,54,46,89,58,100,60,81,44,80,43,75,48,76,22,54,28,37,34,35,22,45,16,62,36,45,32,91,60,42,61,62,50,25,65,74,68,73,47,57,54,29,98,78,48,21,47,30,54,78,87,68,89,64,88,70,79,50,64,55,93,45,35,40,69,34,37,37,29,50,41,58,58,48,70,70,57,27,51,56,38,42,54,53,45,52,55,48,51,53,48,58,65,62,59,69,76,78,120